Protein AF-A0A176U243-F1 (afdb_monomer_lite)

Foldseek 3Di:
DDDDDDDDDPVQQQDWDAWDQFIWHFHAFPDDDPQFTKTWIDTPTRPVPFDDAPGKIKTWGDDDPPDPVVRVLSLLLLVVQLVVQQVCVVQFPQAFHFRTWCVRDPCSVPIGMTMTGDWAQDDLVVDDPVLLVVQLVLVVRRLVSQVVQAKDQQAQASRQWTADPSHIHGHRSSQMDGPPDPPVQVPQLPDQTYDPPQFDPLSGNDDDNPPDRCSVRRVSSSVVRSCVSVCVCQCVQQQFKFKWWADPNDTDDTWGWHHWDDDDDQKIWTWTQQPLPVRDIAIEIWGWDDWDQDPVRKIKTWTAADDDDPDPAEEDQDPVCSSNDPDRYHYYGYTITMTIDTDD

Secondary structure (DSSP, 8-state):
----------TTTT-EEE-SS-EEEEEEEEEEETTEEEEEEEEEE-TTTS---S-EEEEEEP--TT-HHHHHHHHHHHHHHHHHHHHHTTTSTTBPPP-EEGGGSGGGGT--EEEEE--EE--GGGS-HHHHHHHHHHHHHHHHHHHHTTEE-S--SGGGEEEETTEEEE---TT-EETT-TTHHHHSTTS--S-TTS--GGGS--S--TT--THHHHHHHHHHHHHHHHHTTTTTSTTTEEEEEEETTEEEEEEEEEEEEEEETTEEEEEEE-GGGTTPEEEEEEEEEEEEE-TTS-EEEEEE-----SSS--EESSHHHHHHSS-SEEEE-S--EEEEEE--

pLDDT: mean 82.61, std 15.1, range [25.23, 97.25]

Structure (mmCIF, N/CA/C/O backbone):
data_AF-A0A176U243-F1
#
_entry.id   AF-A0A176U243-F1
#
loop_
_atom_site.group_PDB
_atom_site.id
_atom_site.type_symbol
_atom_site.label_atom_id
_atom_site.label_alt_id
_atom_site.label_comp_id
_atom_site.label_asym_id
_atom_site.label_entity_id
_atom_site.label_seq_id
_atom_site.pdbx_PDB_ins_code
_atom_site.Cartn_x
_atom_site.Cartn_y
_atom_site.Cartn_z
_atom_site.occupancy
_atom_site.B_iso_or_equiv
_atom_site.auth_seq_id
_atom_site.auth_comp_id
_atom_site.auth_asym_id
_atom_site.auth_atom_id
_atom_site.pdbx_PDB_model_num
ATOM 1 N N . MET A 1 1 ? 13.355 -30.043 41.326 1.00 38.12 1 MET A N 1
ATOM 2 C CA . MET A 1 1 ? 13.919 -28.952 40.502 1.00 38.12 1 MET A CA 1
ATOM 3 C C . MET A 1 1 ? 13.988 -29.415 39.058 1.00 38.12 1 MET A C 1
ATOM 5 O O . MET A 1 1 ? 14.802 -30.279 38.779 1.00 38.12 1 MET A O 1
ATOM 9 N N . LEU A 1 2 ? 13.162 -28.858 38.173 1.00 25.23 2 LEU A N 1
ATOM 10 C CA . LEU A 1 2 ? 13.584 -28.330 36.869 1.00 25.23 2 LEU A CA 1
ATOM 11 C C . LEU A 1 2 ? 12.382 -27.646 36.208 1.00 25.23 2 LEU A C 1
ATOM 13 O O . LEU A 1 2 ? 11.268 -28.155 36.212 1.00 25.23 2 LEU A O 1
ATOM 17 N N . LYS A 1 3 ? 12.644 -26.410 35.790 1.00 28.14 3 LYS A N 1
ATOM 18 C CA . LYS A 1 3 ? 11.711 -25.349 35.417 1.00 28.14 3 LYS A CA 1
ATOM 19 C C . LYS A 1 3 ? 10.921 -25.707 34.155 1.00 28.14 3 LYS A C 1
ATOM 21 O O . LYS A 1 3 ? 11.521 -26.026 33.135 1.00 28.14 3 LYS A O 1
ATOM 26 N N . MET A 1 4 ? 9.600 -25.535 34.206 1.00 30.02 4 MET A N 1
ATOM 27 C CA . MET A 1 4 ? 8.809 -25.260 33.007 1.00 30.02 4 MET A CA 1
ATOM 28 C C . MET A 1 4 ? 9.253 -23.903 32.455 1.00 30.02 4 MET A C 1
ATOM 30 O O . MET A 1 4 ? 9.184 -22.891 33.154 1.00 30.02 4 MET A O 1
ATOM 34 N N . ALA A 1 5 ? 9.757 -23.904 31.224 1.00 28.84 5 ALA A N 1
ATOM 35 C CA . ALA A 1 5 ? 10.036 -22.698 30.466 1.00 28.84 5 ALA A CA 1
ATOM 36 C C . ALA A 1 5 ? 8.699 -22.041 30.104 1.00 28.84 5 ALA A C 1
ATOM 38 O O . ALA A 1 5 ? 7.914 -22.585 29.330 1.00 28.84 5 ALA A O 1
ATOM 39 N N . TRP A 1 6 ? 8.429 -20.891 30.714 1.00 28.19 6 TRP A N 1
ATOM 40 C CA . TRP A 1 6 ? 7.399 -19.975 30.255 1.00 28.19 6 TRP A CA 1
ATOM 41 C C . TRP A 1 6 ? 7.934 -19.344 28.969 1.00 28.19 6 TRP A C 1
ATOM 43 O O . TRP A 1 6 ? 8.863 -18.541 29.024 1.00 28.19 6 TRP A O 1
ATOM 53 N N . ASN A 1 7 ? 7.411 -19.769 27.821 1.00 32.44 7 ASN A N 1
ATOM 54 C CA . ASN A 1 7 ? 7.603 -19.041 26.572 1.00 32.44 7 ASN A CA 1
ATOM 55 C C . ASN A 1 7 ? 6.733 -17.780 26.618 1.00 32.44 7 ASN A C 1
ATOM 57 O O . ASN A 1 7 ? 5.577 -17.846 27.039 1.00 32.44 7 ASN A O 1
ATOM 61 N N . ASP A 1 8 ? 7.315 -16.653 26.213 1.00 37.59 8 ASP A N 1
ATOM 62 C CA . ASP A 1 8 ? 6.683 -15.338 26.115 1.00 37.59 8 ASP A CA 1
ATOM 63 C C . ASP A 1 8 ? 5.313 -15.422 25.420 1.00 37.59 8 ASP A C 1
ATOM 65 O O . ASP A 1 8 ? 5.215 -15.641 24.214 1.00 37.59 8 ASP A O 1
ATOM 69 N N . ASN A 1 9 ? 4.246 -15.274 26.208 1.00 40.53 9 ASN A N 1
ATOM 70 C CA . ASN A 1 9 ? 2.868 -15.207 25.734 1.00 40.53 9 ASN A CA 1
ATOM 71 C C . ASN A 1 9 ? 2.621 -13.816 25.126 1.00 40.53 9 ASN A C 1
ATOM 73 O O . ASN A 1 9 ? 2.835 -12.808 25.806 1.00 40.53 9 ASN A O 1
ATOM 77 N N . ASP A 1 10 ? 2.114 -13.754 23.892 1.00 56.06 10 ASP A N 1
ATOM 78 C CA . ASP A 1 10 ? 1.584 -12.527 23.283 1.00 56.06 10 ASP A CA 1
ATOM 79 C C . ASP A 1 10 ? 0.531 -11.908 24.220 1.00 56.06 10 ASP A C 1
ATOM 81 O O . ASP A 1 10 ? -0.584 -12.410 24.370 1.00 56.06 10 ASP A O 1
ATOM 85 N N . SER A 1 11 ? 0.897 -10.809 24.889 1.00 71.25 11 SER A N 1
ATOM 86 C CA . SER A 1 11 ? 0.202 -10.280 26.080 1.00 71.25 11 SER A CA 1
ATOM 87 C C . SER A 1 11 ? -1.265 -9.856 25.891 1.00 71.25 11 SER A C 1
ATOM 89 O O . SER A 1 11 ? -1.930 -9.507 26.867 1.00 71.25 11 SER A O 1
ATOM 91 N N . LYS A 1 12 ? -1.766 -9.831 24.652 1.00 84.88 12 LYS A N 1
ATOM 92 C CA . LYS A 1 12 ? -3.120 -9.375 24.298 1.00 84.88 12 LYS A CA 1
ATOM 93 C C . LYS A 1 12 ? -4.097 -10.515 24.012 1.00 84.88 12 LYS A C 1
ATOM 95 O O . LYS A 1 12 ? -5.301 -10.272 24.016 1.00 84.88 12 LYS A O 1
ATOM 100 N N . ILE A 1 13 ? -3.614 -11.737 23.784 1.00 90.44 13 ILE A N 1
ATOM 101 C CA . ILE A 1 13 ? -4.473 -12.896 23.513 1.00 90.44 13 ILE A CA 1
ATOM 102 C C . ILE A 1 13 ? -5.340 -13.196 24.742 1.00 90.44 13 ILE A C 1
ATOM 104 O O . ILE A 1 13 ? -4.855 -13.219 25.872 1.00 90.44 13 ILE A O 1
ATOM 108 N N . GLY A 1 14 ? -6.638 -13.413 24.524 1.00 90.62 14 GLY A N 1
ATOM 109 C CA . GLY A 1 14 ? -7.616 -13.666 25.583 1.00 90.62 14 GLY A CA 1
ATOM 110 C C . GLY A 1 14 ? -8.155 -12.412 26.279 1.00 90.62 14 GLY A C 1
ATOM 111 O O . GLY A 1 14 ? -8.983 -12.527 27.184 1.00 90.62 14 GLY A O 1
ATOM 112 N N . LEU A 1 15 ? -7.725 -11.217 25.860 1.00 92.94 15 LEU A N 1
ATOM 113 C CA . LEU A 1 15 ? -8.271 -9.946 26.331 1.00 92.94 15 LEU A CA 1
ATOM 114 C C . LEU A 1 15 ? -9.666 -9.701 25.736 1.00 92.94 15 LEU A C 1
ATOM 116 O O . LEU A 1 15 ? -9.892 -9.928 24.548 1.00 92.94 15 LEU A O 1
ATOM 120 N N . ALA A 1 16 ? -10.586 -9.170 26.542 1.00 94.44 16 ALA A N 1
ATOM 121 C CA . ALA A 1 16 ? -11.827 -8.584 26.045 1.00 94.44 16 ALA A CA 1
ATOM 122 C C . ALA A 1 16 ? -11.700 -7.056 26.014 1.00 94.44 16 ALA A C 1
ATOM 124 O O . ALA A 1 16 ? -11.405 -6.451 27.046 1.00 94.44 16 ALA A O 1
ATOM 125 N N . VAL A 1 17 ? -11.943 -6.445 24.856 1.00 94.75 17 VAL A N 1
ATOM 126 C CA . VAL A 1 17 ? -11.903 -4.988 24.661 1.00 94.75 17 VAL A CA 1
ATOM 127 C C . VAL A 1 17 ? -13.276 -4.454 24.274 1.00 94.75 17 VAL A C 1
ATOM 129 O O . VAL A 1 17 ? -14.054 -5.149 23.620 1.00 94.75 17 VAL A O 1
ATOM 132 N N . THR A 1 18 ? -13.580 -3.228 24.687 1.00 94.88 18 THR A N 1
ATOM 133 C CA . THR A 1 18 ? -14.879 -2.583 24.451 1.00 94.88 18 THR A CA 1
ATOM 134 C C . THR A 1 18 ? -14.663 -1.326 23.624 1.00 94.88 18 THR A C 1
ATOM 136 O O . THR A 1 18 ? -13.897 -0.461 24.035 1.00 94.88 18 THR A O 1
ATOM 139 N N . GLY A 1 19 ? -15.296 -1.253 22.455 1.00 93.88 19 GLY A N 1
ATOM 140 C CA . GLY A 1 19 ? -15.297 -0.075 21.591 1.00 93.88 19 GLY A CA 1
ATOM 141 C C . GLY A 1 19 ? -16.575 0.737 21.744 1.00 93.88 19 GLY A C 1
ATOM 142 O O . GLY A 1 19 ? -17.294 0.622 22.735 1.00 93.88 19 GLY A O 1
ATOM 143 N N . LYS A 1 20 ? -16.869 1.557 20.738 1.00 93.62 20 LYS A N 1
ATOM 144 C CA . LYS A 1 20 ? -18.102 2.344 20.667 1.00 93.62 20 LYS A CA 1
ATOM 145 C C . LYS A 1 20 ? -19.319 1.485 20.342 1.00 93.62 20 LYS A C 1
ATOM 147 O O . LYS A 1 20 ? -20.406 1.761 20.838 1.00 93.62 20 LYS A O 1
ATOM 152 N N . TYR A 1 21 ? -19.147 0.503 19.460 1.00 94.50 21 TYR A N 1
ATOM 153 C CA . TYR A 1 21 ? -20.258 -0.242 18.865 1.00 94.50 21 TYR A CA 1
ATOM 154 C C . TYR A 1 21 ? -20.327 -1.693 19.324 1.00 94.50 21 TYR A C 1
ATOM 156 O O . TYR A 1 21 ? -21.326 -2.355 19.059 1.00 94.50 21 TYR A O 1
ATOM 164 N N . GLY A 1 22 ? -19.294 -2.196 20.000 1.00 94.25 22 GLY A N 1
ATOM 165 C CA . GLY A 1 22 ? -19.281 -3.583 20.427 1.00 94.25 22 GLY A CA 1
ATOM 166 C C . GLY A 1 22 ? -18.202 -3.940 21.433 1.00 94.25 22 GLY A C 1
ATOM 167 O O . GLY A 1 22 ? -17.369 -3.125 21.841 1.00 94.25 22 GLY A O 1
ATOM 168 N N . LYS A 1 23 ? -18.226 -5.215 21.815 1.00 95.62 23 LYS A N 1
ATOM 169 C CA . LYS A 1 23 ? -17.232 -5.847 22.680 1.00 95.62 23 LYS A CA 1
ATOM 170 C C . LYS A 1 23 ? -16.604 -7.024 21.947 1.00 95.62 23 LYS A C 1
ATOM 172 O O . LYS A 1 23 ? -17.309 -7.835 21.347 1.00 95.62 23 LYS A O 1
ATOM 177 N N . TYR A 1 24 ? -15.284 -7.134 22.024 1.00 96.75 24 TYR A N 1
ATOM 178 C CA . TYR A 1 24 ? -14.497 -8.029 21.184 1.00 96.75 24 TYR A CA 1
ATOM 179 C C . TYR A 1 24 ? -13.564 -8.888 22.028 1.00 96.75 24 TYR A C 1
ATOM 181 O O . TYR A 1 24 ? -12.900 -8.384 22.933 1.00 96.75 24 TYR A O 1
ATOM 189 N N . TYR A 1 25 ? -13.503 -10.180 21.719 1.00 96.81 25 TYR A N 1
ATOM 190 C CA . TYR A 1 25 ? -12.571 -11.124 22.324 1.00 96.81 25 TYR A CA 1
ATOM 191 C C . TYR A 1 25 ? -11.360 -11.320 21.411 1.00 96.81 25 TYR A C 1
ATOM 193 O O . TYR A 1 25 ? -11.514 -11.763 20.270 1.00 96.81 25 TYR A O 1
ATOM 201 N N . VAL A 1 26 ? -10.167 -10.993 21.905 1.00 96.75 26 VAL A N 1
ATOM 202 C CA . VAL A 1 26 ? -8.909 -11.088 21.155 1.00 96.75 26 VAL A CA 1
ATOM 203 C C . VAL A 1 26 ? -8.443 -12.541 21.096 1.00 96.75 26 VAL A C 1
ATOM 205 O O . VAL A 1 26 ? -8.244 -13.174 22.133 1.00 96.75 26 VAL A O 1
ATOM 208 N N . LYS A 1 27 ? -8.264 -13.066 19.879 1.00 95.19 27 LYS A N 1
ATOM 209 C CA . LYS A 1 27 ? -7.870 -14.458 19.629 1.00 95.19 27 LYS A CA 1
ATOM 210 C C . LYS A 1 27 ? -6.414 -14.565 19.192 1.00 95.19 27 LYS A C 1
ATOM 212 O O . LYS A 1 27 ? -5.528 -14.551 20.029 1.00 95.19 27 LYS A O 1
ATOM 217 N N . GLU A 1 28 ? -6.164 -14.715 17.900 1.00 93.69 28 GLU A N 1
ATOM 218 C CA . GLU A 1 28 ? -4.845 -15.027 17.345 1.00 93.69 28 GLU A CA 1
ATOM 219 C C . GLU A 1 28 ? -4.159 -13.777 16.792 1.00 93.69 28 GLU A C 1
ATOM 221 O O . GLU A 1 28 ? -4.816 -12.920 16.202 1.00 93.69 28 GLU A O 1
ATOM 226 N N . ASN A 1 29 ? -2.839 -13.681 16.963 1.00 92.94 29 ASN A N 1
ATOM 227 C CA . ASN A 1 29 ? -2.019 -12.673 16.295 1.00 92.94 29 ASN A CA 1
ATOM 228 C C . ASN A 1 29 ? -1.847 -13.063 14.820 1.00 92.94 29 ASN A C 1
ATOM 230 O O . ASN A 1 29 ? -1.423 -14.179 14.518 1.00 92.94 29 ASN A O 1
ATOM 234 N N . ILE A 1 30 ? -2.175 -12.153 13.903 1.00 90.06 30 ILE A N 1
ATOM 235 C CA . ILE A 1 30 ? -2.063 -12.368 12.452 1.00 90.06 30 ILE A CA 1
ATOM 236 C C . ILE A 1 30 ? -1.030 -11.466 11.783 1.00 90.06 30 ILE A C 1
ATOM 238 O O . ILE A 1 30 ? -0.820 -11.563 10.572 1.00 90.06 30 ILE A O 1
ATOM 242 N N . GLY A 1 31 ? -0.361 -10.601 12.541 1.00 83.44 31 GLY A N 1
ATOM 243 C CA . GLY A 1 31 ? 0.730 -9.815 12.002 1.00 83.44 31 GLY A CA 1
ATOM 244 C C . GLY A 1 31 ? 1.153 -8.658 12.884 1.00 83.44 31 GLY A C 1
ATOM 245 O O . GLY A 1 31 ? 0.364 -8.062 13.610 1.00 83.44 31 GLY A O 1
ATOM 246 N N . ASN A 1 32 ? 2.415 -8.283 12.712 1.00 78.56 32 ASN A N 1
ATOM 247 C CA . ASN A 1 32 ? 2.992 -7.091 13.309 1.00 78.56 32 ASN A CA 1
ATOM 248 C C . ASN A 1 32 ? 3.261 -6.091 12.190 1.00 78.56 32 ASN A C 1
ATOM 250 O O . ASN A 1 32 ? 4.083 -6.332 11.301 1.00 78.56 32 ASN A O 1
ATOM 254 N N . ASP A 1 33 ? 2.569 -4.962 12.227 1.00 65.75 33 ASP A N 1
ATOM 255 C CA . ASP A 1 33 ? 2.896 -3.810 11.406 1.00 65.75 33 ASP A CA 1
ATOM 256 C C . ASP A 1 33 ? 3.758 -2.834 12.227 1.00 65.75 33 ASP A C 1
ATOM 258 O O . ASP A 1 33 ? 3.774 -2.862 13.453 1.00 65.75 33 ASP A O 1
ATOM 262 N N . GLY A 1 34 ? 4.526 -1.961 11.572 1.00 61.97 34 GLY A N 1
ATOM 263 C CA . GLY A 1 34 ? 5.520 -1.101 12.235 1.00 61.97 34 GLY A CA 1
ATOM 264 C C . GLY A 1 34 ? 4.948 -0.195 13.336 1.00 61.97 34 GLY A C 1
ATOM 265 O O . GLY A 1 34 ? 5.704 0.254 14.197 1.00 61.97 34 GLY A O 1
ATOM 266 N N . ASN A 1 35 ? 3.631 0.026 13.316 1.00 66.44 35 ASN A N 1
ATOM 267 C CA . ASN A 1 35 ? 2.891 0.853 14.264 1.00 66.44 35 ASN A CA 1
ATOM 268 C C . ASN A 1 35 ? 2.006 0.042 15.234 1.00 66.44 35 ASN A C 1
ATOM 270 O O . ASN A 1 35 ? 1.352 0.647 16.079 1.00 66.44 35 ASN A O 1
ATOM 274 N N . GLY A 1 36 ? 1.956 -1.293 15.147 1.00 81.69 36 GLY A N 1
ATOM 275 C CA . GLY A 1 36 ? 1.063 -2.074 16.001 1.00 81.69 36 GLY A CA 1
ATOM 276 C C . GLY A 1 36 ? 0.926 -3.554 15.660 1.00 81.69 36 GLY A C 1
ATOM 277 O O . GLY A 1 36 ? 1.278 -4.000 14.569 1.00 81.69 36 GLY A O 1
ATOM 278 N N . GLU A 1 37 ? 0.371 -4.304 16.599 1.00 91.06 37 GLU A N 1
ATOM 279 C CA . GLU A 1 37 ? 0.067 -5.732 16.473 1.00 91.06 37 GLU A CA 1
ATOM 280 C C . GLU A 1 37 ? -1.394 -5.921 16.046 1.00 91.06 37 GLU A C 1
ATOM 282 O O . GLU A 1 37 ? -2.286 -5.216 16.525 1.00 91.06 37 GLU A O 1
ATOM 287 N N . VAL A 1 38 ? -1.651 -6.858 15.136 1.00 92.88 38 VAL A N 1
ATOM 288 C CA . VAL A 1 38 ? -2.973 -7.110 14.555 1.00 92.88 38 VAL A CA 1
ATOM 289 C C . VAL A 1 38 ? -3.454 -8.491 14.974 1.00 92.88 38 VAL A C 1
ATOM 291 O O . VAL A 1 38 ? -2.790 -9.491 14.715 1.00 92.88 38 VAL A O 1
ATOM 294 N N . PHE A 1 39 ? -4.642 -8.557 15.570 1.00 95.62 39 PHE A N 1
ATOM 295 C CA . PHE A 1 39 ? -5.217 -9.798 16.081 1.00 95.62 39 PHE A CA 1
ATOM 296 C C . PHE A 1 39 ? -6.596 -10.054 15.495 1.00 95.62 39 PHE A C 1
ATOM 298 O O . PHE A 1 39 ? -7.404 -9.134 15.401 1.00 95.62 39 PHE A O 1
ATOM 305 N N . VAL A 1 40 ? -6.908 -11.306 15.170 1.00 96.31 40 VAL A N 1
ATOM 306 C CA . VAL A 1 40 ? -8.283 -11.726 14.867 1.00 96.31 40 VAL A CA 1
ATOM 307 C C . VAL A 1 40 ? -9.121 -11.640 16.132 1.00 96.31 40 VAL A C 1
ATOM 309 O O . VAL A 1 40 ? -8.657 -11.975 17.227 1.00 96.31 40 VAL A O 1
ATOM 312 N N . VAL A 1 41 ? -10.375 -11.219 15.978 1.00 97.00 41 VAL A N 1
ATOM 313 C CA . VAL A 1 41 ? -11.300 -11.081 17.101 1.00 97.00 41 VAL A CA 1
ATOM 314 C C . VAL A 1 41 ? -12.632 -11.769 16.857 1.00 97.00 41 VAL A C 1
ATOM 316 O O . VAL A 1 41 ? -13.097 -11.911 15.725 1.00 97.00 41 VAL A O 1
ATOM 319 N N . GLU A 1 42 ? -13.270 -12.175 17.948 1.00 96.31 42 GLU A N 1
ATOM 320 C CA . GLU A 1 42 ? -14.671 -12.578 17.958 1.00 96.31 42 GLU A CA 1
ATOM 321 C C . GLU A 1 42 ? -15.539 -11.464 18.538 1.00 96.31 42 GLU A C 1
ATOM 323 O O . GLU A 1 42 ? -15.211 -10.883 19.572 1.00 96.31 42 GLU A O 1
ATOM 328 N N . ILE A 1 43 ? -16.665 -11.184 17.882 1.00 96.19 43 ILE A N 1
ATOM 329 C CA . ILE A 1 43 ? -17.646 -10.221 18.380 1.00 96.19 43 ILE A CA 1
ATOM 330 C C . ILE A 1 43 ? -18.461 -10.885 19.493 1.00 96.19 43 ILE A C 1
ATOM 332 O O . ILE A 1 43 ? -19.251 -11.802 19.233 1.00 96.19 43 ILE A O 1
ATOM 336 N N . ILE A 1 44 ? -18.278 -10.391 20.716 1.00 94.81 44 ILE A N 1
ATOM 337 C CA . ILE A 1 44 ? -19.066 -10.760 21.895 1.00 94.81 44 ILE A CA 1
ATOM 338 C C . ILE A 1 44 ? -20.410 -10.024 21.860 1.00 94.81 44 ILE A C 1
ATOM 340 O O . ILE A 1 44 ? -21.445 -10.638 22.093 1.00 94.81 44 ILE A O 1
ATOM 344 N N . ASP A 1 45 ? -20.385 -8.729 21.533 1.00 91.62 45 ASP A N 1
ATOM 345 C CA . ASP A 1 45 ? -21.555 -7.846 21.473 1.00 91.62 45 ASP A CA 1
ATOM 346 C C . ASP A 1 45 ? -21.393 -6.801 20.353 1.00 91.62 45 ASP A C 1
ATOM 348 O O . ASP A 1 45 ? -20.260 -6.458 20.009 1.00 91.62 45 ASP A O 1
ATOM 352 N N . GLY A 1 46 ? -22.499 -6.313 19.779 1.00 86.00 46 GLY A N 1
ATOM 353 C CA . GLY A 1 46 ? -22.506 -5.320 18.691 1.00 86.00 46 GLY A CA 1
ATOM 354 C C . GLY A 1 46 ? -22.671 -5.878 17.269 1.00 86.00 46 GLY A C 1
ATOM 355 O O . GLY A 1 46 ? -22.521 -5.140 16.293 1.00 86.00 46 GLY A O 1
ATOM 356 N N . ARG A 1 47 ? -22.988 -7.175 17.115 1.00 83.62 47 ARG A N 1
ATOM 357 C CA . ARG A 1 47 ? -23.104 -7.834 15.790 1.00 83.62 47 ARG A CA 1
ATOM 358 C C . ARG A 1 47 ? -24.145 -7.198 14.873 1.00 83.62 47 ARG A C 1
ATOM 360 O O . ARG A 1 47 ? -23.929 -7.176 13.668 1.00 83.62 47 ARG A O 1
ATOM 367 N N . ASP A 1 48 ? -25.242 -6.697 15.432 1.00 87.75 48 ASP A N 1
ATOM 368 C CA . ASP A 1 48 ? -26.340 -6.118 14.649 1.00 87.75 48 ASP A CA 1
ATOM 369 C C . ASP A 1 48 ? -26.029 -4.702 14.134 1.00 87.75 48 ASP A C 1
ATOM 371 O O . ASP A 1 48 ? -26.705 -4.210 13.233 1.00 87.75 48 ASP A O 1
ATOM 375 N N . ILE A 1 49 ? -24.992 -4.058 14.680 1.00 91.19 49 ILE A N 1
ATOM 376 C CA . ILE A 1 49 ? -24.566 -2.699 14.318 1.00 91.19 49 ILE A CA 1
ATOM 377 C C . ILE A 1 49 ? -23.447 -2.745 13.269 1.00 91.19 49 ILE A C 1
ATOM 379 O O . ILE A 1 49 ? -23.388 -1.904 12.372 1.00 91.19 49 ILE A O 1
ATOM 383 N N . LEU A 1 50 ? -22.541 -3.720 13.381 1.00 91.88 50 LEU A N 1
ATOM 384 C CA . LEU A 1 50 ? -21.358 -3.810 12.529 1.00 91.88 50 LEU A CA 1
ATOM 385 C C . LEU A 1 50 ? -21.696 -4.326 11.116 1.00 91.88 50 LEU A C 1
ATOM 387 O O . LEU A 1 50 ? -22.528 -5.225 10.960 1.00 91.88 50 LEU A O 1
ATOM 391 N N . PRO A 1 51 ? -21.014 -3.833 10.063 1.00 91.62 51 PRO A N 1
ATOM 392 C CA . PRO A 1 51 ? -21.200 -4.340 8.704 1.00 91.62 51 PRO A CA 1
ATOM 393 C C . PRO A 1 51 ? -20.857 -5.822 8.619 1.00 91.62 51 PRO A C 1
ATOM 395 O O . PRO A 1 51 ? -19.815 -6.219 9.126 1.00 91.62 51 PRO A O 1
ATOM 398 N N . LYS A 1 52 ? -21.678 -6.638 7.947 1.00 91.31 52 LYS A N 1
ATOM 399 C CA . LYS A 1 52 ? -21.445 -8.089 7.829 1.00 91.31 52 LYS A CA 1
ATOM 400 C C . LYS A 1 52 ? -20.193 -8.395 7.004 1.00 91.31 52 LYS A C 1
ATOM 402 O O . LYS A 1 52 ? -20.186 -8.201 5.789 1.00 91.31 52 LYS A O 1
ATOM 407 N N . GLU A 1 53 ? -19.175 -8.957 7.651 1.00 92.88 53 GLU A N 1
ATOM 408 C CA . GLU A 1 53 ? -17.918 -9.367 7.019 1.00 92.88 53 GLU A CA 1
ATOM 409 C C . GLU A 1 53 ? -17.540 -10.817 7.346 1.00 92.88 53 GLU A C 1
ATOM 411 O O . GLU A 1 53 ? -18.081 -11.431 8.262 1.00 92.88 53 GLU A O 1
ATOM 416 N N . LYS A 1 54 ? -16.587 -11.388 6.591 1.00 91.25 54 LYS A N 1
ATOM 417 C CA . LYS A 1 54 ? -16.089 -12.761 6.833 1.00 91.25 54 LYS A CA 1
ATOM 418 C C . LYS A 1 54 ? -15.361 -12.920 8.173 1.00 91.25 54 LYS A C 1
ATOM 420 O O . LYS A 1 54 ? -15.186 -14.041 8.635 1.00 91.25 54 LYS A O 1
ATOM 425 N N . GLY A 1 55 ? -14.909 -11.815 8.751 1.00 94.94 55 GLY A N 1
ATOM 426 C CA . GLY A 1 55 ? -14.231 -11.752 10.035 1.00 94.94 55 GLY A CA 1
ATOM 427 C C . GLY A 1 55 ? -13.586 -10.386 10.236 1.00 94.94 55 GLY A C 1
ATOM 428 O O . GLY A 1 55 ? -13.465 -9.602 9.288 1.00 94.94 55 GLY A O 1
ATOM 429 N N . TYR A 1 56 ? -13.156 -10.128 11.467 1.00 97.19 56 TYR A N 1
ATOM 430 C CA . TYR A 1 56 ? -12.591 -8.848 11.878 1.00 97.19 56 TYR A CA 1
ATOM 431 C C . TYR A 1 56 ? -11.245 -9.041 12.559 1.00 97.19 56 TYR A C 1
ATOM 433 O O . TYR A 1 56 ? -10.964 -10.095 13.137 1.00 97.19 56 TYR A O 1
ATOM 441 N N . ALA A 1 57 ? -10.440 -7.991 12.504 1.00 96.44 57 ALA A N 1
ATOM 442 C CA . ALA A 1 57 ? -9.195 -7.894 13.231 1.00 96.44 57 ALA A CA 1
ATOM 443 C C . ALA A 1 57 ? -9.117 -6.560 13.975 1.00 96.44 57 ALA A C 1
ATOM 445 O O . ALA A 1 57 ? -9.655 -5.552 13.519 1.00 96.44 57 ALA A O 1
ATOM 446 N N . ILE A 1 58 ? -8.433 -6.555 15.114 1.00 95.94 58 ILE A N 1
ATOM 447 C CA . ILE A 1 58 ? -8.105 -5.347 15.864 1.00 95.94 58 ILE A CA 1
ATOM 448 C C . ILE A 1 58 ? -6.612 -5.076 15.725 1.00 95.94 58 ILE A C 1
ATOM 450 O O . ILE A 1 58 ? -5.797 -5.951 16.019 1.00 95.94 58 ILE A O 1
ATOM 454 N N . LYS A 1 59 ? -6.260 -3.854 15.315 1.00 94.38 59 LYS A N 1
ATOM 455 C CA . LYS A 1 59 ? -4.888 -3.342 15.400 1.00 94.38 59 LYS A CA 1
ATOM 456 C C . LYS A 1 59 ? -4.718 -2.615 16.726 1.00 94.38 59 LYS A C 1
ATOM 458 O O . LYS A 1 59 ? -5.416 -1.634 16.974 1.00 94.38 59 LYS A O 1
ATOM 463 N N . PHE A 1 60 ? -3.787 -3.071 17.553 1.00 93.81 60 PHE A N 1
ATOM 464 C CA . PHE A 1 60 ? -3.377 -2.403 18.784 1.00 93.81 60 PHE A CA 1
ATOM 465 C C . PHE A 1 60 ? -2.134 -1.560 18.543 1.00 93.81 60 PHE A C 1
ATOM 467 O O . PHE A 1 60 ? -1.188 -2.012 17.903 1.00 93.81 60 PHE A O 1
ATOM 474 N N . LEU A 1 61 ? -2.093 -0.364 19.123 1.00 91.06 61 LEU A N 1
ATOM 475 C CA . LEU A 1 61 ? -0.862 0.409 19.194 1.00 91.06 61 LEU A CA 1
ATOM 476 C C . LEU A 1 61 ? 0.142 -0.287 20.126 1.00 91.06 61 LEU A C 1
ATOM 478 O O . LEU A 1 61 ? -0.107 -0.437 21.326 1.00 91.06 61 LEU A O 1
ATOM 482 N N . THR A 1 62 ? 1.320 -0.616 19.596 1.00 83.38 62 THR A N 1
ATOM 483 C CA . THR A 1 62 ? 2.419 -1.196 20.380 1.00 83.38 62 THR A CA 1
ATOM 484 C C . THR A 1 62 ? 3.482 -0.136 20.655 1.00 83.38 62 THR A C 1
ATOM 486 O O . THR A 1 62 ? 4.101 0.426 19.746 1.00 83.38 62 THR A O 1
ATOM 489 N N . VAL A 1 63 ? 3.723 0.149 21.937 1.00 78.12 63 VAL A N 1
ATOM 490 C CA . VAL A 1 63 ? 4.713 1.139 22.381 1.00 78.12 63 VAL A CA 1
ATOM 491 C C . VAL A 1 63 ? 5.786 0.503 23.260 1.00 78.12 63 VAL A C 1
ATOM 493 O O . VAL A 1 63 ? 5.501 -0.175 24.244 1.00 78.12 63 VAL A O 1
ATOM 496 N N . SER A 1 64 ? 7.051 0.753 22.919 1.00 70.56 64 SER A N 1
ATOM 497 C CA . SER A 1 64 ? 8.187 0.388 23.766 1.00 70.56 64 SER A CA 1
ATOM 498 C C . SER A 1 64 ? 8.332 1.407 24.895 1.00 70.56 64 SER A C 1
ATOM 500 O O . SER A 1 64 ? 8.390 2.609 24.645 1.00 70.56 64 SER A O 1
ATOM 502 N N . LYS A 1 65 ? 8.453 0.941 26.143 1.00 69.50 65 LYS A N 1
ATOM 503 C CA . LYS A 1 65 ? 8.544 1.805 27.338 1.00 69.50 65 LYS A CA 1
ATOM 504 C C . LYS A 1 65 ? 9.857 2.599 27.458 1.00 69.50 65 LYS A C 1
ATOM 506 O O . LYS A 1 65 ? 10.066 3.272 28.459 1.00 69.50 65 LYS A O 1
ATOM 511 N N . LYS A 1 66 ? 10.759 2.524 26.473 1.00 69.62 66 LYS A N 1
ATOM 512 C CA . LYS A 1 66 ? 12.112 3.099 26.573 1.00 69.62 66 LYS A CA 1
ATOM 513 C C . LYS A 1 66 ? 12.162 4.631 26.438 1.00 69.62 66 LYS A C 1
ATOM 515 O O . LYS A 1 66 ? 13.131 5.218 26.902 1.00 69.62 66 LYS A O 1
ATOM 520 N N . ASN A 1 67 ? 11.159 5.282 25.832 1.00 79.81 67 ASN A N 1
ATOM 521 C CA . ASN A 1 67 ? 11.165 6.738 25.613 1.00 79.81 67 ASN A CA 1
ATOM 522 C C . ASN A 1 67 ? 9.756 7.362 25.664 1.00 79.81 67 ASN A C 1
ATOM 524 O O . ASN A 1 67 ? 8.974 7.215 24.729 1.00 79.81 67 ASN A O 1
ATOM 528 N N . ILE A 1 68 ? 9.454 8.120 26.726 1.00 83.00 68 ILE A N 1
ATOM 529 C CA . ILE A 1 68 ? 8.128 8.724 26.972 1.00 83.00 68 ILE A CA 1
ATOM 530 C C . ILE A 1 68 ? 7.706 9.692 25.855 1.00 83.00 68 ILE A C 1
ATOM 532 O O . ILE A 1 68 ? 6.561 9.653 25.413 1.00 83.00 68 ILE A O 1
ATOM 536 N N . LYS A 1 69 ? 8.622 10.531 25.349 1.00 81.31 69 LYS A N 1
ATOM 537 C CA . LYS A 1 69 ? 8.294 11.494 24.280 1.00 81.31 69 LYS A CA 1
ATOM 538 C C . LYS A 1 69 ? 7.947 10.790 22.968 1.00 81.31 69 LYS A C 1
ATOM 540 O O . LYS A 1 69 ? 7.069 11.236 22.237 1.00 81.31 69 LYS A O 1
ATOM 545 N N . GLU A 1 70 ? 8.634 9.691 22.663 1.00 80.38 70 GLU A N 1
ATOM 546 C CA . GLU A 1 70 ? 8.352 8.885 21.473 1.00 80.38 70 GLU A CA 1
ATOM 547 C C . GLU A 1 70 ? 7.020 8.136 21.600 1.00 80.38 70 GLU A C 1
ATOM 549 O O . GLU A 1 70 ? 6.258 8.074 20.637 1.00 80.38 70 GLU A O 1
ATOM 554 N N . VAL A 1 71 ? 6.722 7.608 22.791 1.00 83.38 71 VAL A N 1
ATOM 555 C CA . VAL A 1 71 ? 5.439 6.964 23.104 1.00 83.38 71 VAL A CA 1
ATOM 556 C C . VAL A 1 71 ? 4.285 7.932 22.848 1.00 83.38 71 VAL A C 1
ATOM 558 O O . VAL A 1 71 ? 3.349 7.573 22.140 1.00 83.38 71 VAL A O 1
ATOM 561 N N . GLU A 1 72 ? 4.376 9.161 23.358 1.00 85.06 72 GLU A N 1
ATOM 562 C CA . GLU A 1 72 ? 3.316 10.161 23.195 1.00 85.06 72 GLU A CA 1
ATOM 563 C C . GLU A 1 72 ? 3.121 10.559 21.728 1.00 85.06 72 GLU A C 1
ATOM 565 O O . GLU A 1 72 ? 2.004 10.528 21.215 1.00 85.06 72 GLU A O 1
ATOM 570 N N . LYS A 1 73 ? 4.217 10.802 20.995 1.00 82.62 73 LYS A N 1
ATOM 571 C CA . LYS A 1 73 ? 4.161 11.043 19.543 1.00 82.62 73 LYS A CA 1
ATOM 572 C C . LYS A 1 73 ? 3.459 9.906 18.788 1.00 82.62 73 LYS A C 1
ATOM 574 O O . LYS A 1 73 ? 2.698 10.166 17.859 1.00 82.62 73 LYS A O 1
ATOM 579 N N . ARG A 1 74 ? 3.721 8.645 19.154 1.00 84.25 74 ARG A N 1
ATOM 580 C CA . ARG A 1 74 ? 3.083 7.479 18.520 1.00 84.25 74 ARG A CA 1
ATOM 581 C C . ARG A 1 74 ? 1.593 7.395 18.838 1.00 84.25 74 ARG A C 1
ATOM 583 O O . ARG A 1 74 ? 0.826 7.099 17.929 1.00 84.25 74 ARG A O 1
ATOM 590 N N . LYS A 1 75 ? 1.187 7.684 20.079 1.00 88.44 75 LYS A N 1
ATOM 591 C CA . LYS A 1 75 ? -0.233 7.754 20.458 1.00 88.44 75 LYS A CA 1
ATOM 592 C C . LYS A 1 75 ? -0.974 8.801 19.635 1.00 88.44 75 LYS A C 1
ATOM 594 O O . LYS A 1 75 ? -1.960 8.461 18.993 1.00 88.44 75 LYS A O 1
ATOM 599 N N . ILE A 1 76 ? -0.432 10.018 19.560 1.00 86.19 76 ILE A N 1
ATOM 600 C CA . ILE A 1 76 ? -1.014 11.115 18.773 1.00 86.19 76 ILE A CA 1
ATOM 601 C C . ILE A 1 76 ? -1.166 10.712 17.299 1.00 86.19 76 ILE A C 1
ATOM 603 O O . ILE A 1 76 ? -2.232 10.900 16.719 1.00 86.19 76 ILE A O 1
ATOM 607 N N . ARG A 1 77 ? -0.138 10.100 16.689 1.00 85.25 77 ARG A N 1
ATOM 608 C CA . ARG A 1 77 ? -0.215 9.621 15.294 1.00 85.25 77 ARG A CA 1
ATOM 609 C C . ARG A 1 77 ? -1.263 8.528 15.096 1.00 85.25 77 ARG A C 1
ATOM 611 O O . ARG A 1 77 ? -1.959 8.544 14.088 1.00 85.25 77 ARG A O 1
ATOM 618 N N . PHE A 1 78 ? -1.385 7.606 16.045 1.00 90.88 78 PHE A N 1
ATOM 619 C CA . PHE A 1 78 ? -2.362 6.522 15.978 1.00 90.88 78 PHE A CA 1
ATOM 620 C C . PHE A 1 78 ? -3.801 7.034 16.138 1.00 90.88 78 PHE A C 1
ATOM 622 O O . PHE A 1 78 ? -4.693 6.627 15.402 1.00 90.88 78 PHE A O 1
ATOM 629 N N . GLU A 1 79 ? -4.043 7.980 17.047 1.00 91.19 79 GLU A N 1
ATOM 630 C CA . GLU A 1 79 ? -5.354 8.628 17.168 1.00 91.19 79 GLU A CA 1
ATOM 631 C C . GLU A 1 79 ? -5.699 9.463 15.932 1.00 91.19 79 GLU A C 1
ATOM 633 O O . GLU A 1 79 ? -6.840 9.425 15.465 1.00 91.19 79 GLU A O 1
ATOM 638 N N . LYS A 1 80 ? -4.713 10.182 15.377 1.00 88.19 80 LYS A N 1
ATOM 639 C CA . LYS A 1 80 ? -4.856 10.910 14.112 1.00 88.19 80 LYS A CA 1
ATOM 640 C C . LYS A 1 80 ? -5.250 9.954 12.986 1.00 88.19 80 LYS A C 1
ATOM 642 O O . LYS A 1 80 ? -6.230 10.225 12.303 1.00 88.19 80 LYS A O 1
ATOM 647 N N . GLU A 1 81 ? -4.560 8.820 12.839 1.00 92.75 81 GLU A N 1
ATOM 648 C CA . GLU A 1 81 ? -4.894 7.776 11.859 1.00 92.75 81 GLU A CA 1
ATOM 649 C C . GLU A 1 81 ? -6.367 7.354 11.971 1.00 92.75 81 GLU A C 1
ATOM 651 O O . GLU A 1 81 ? -7.093 7.407 10.978 1.00 92.75 81 GLU A O 1
ATOM 656 N N . ILE A 1 82 ? -6.832 7.012 13.180 1.00 94.88 82 ILE A N 1
ATOM 657 C CA . ILE A 1 82 ? -8.219 6.579 13.407 1.00 94.88 82 ILE A CA 1
ATOM 658 C C . ILE A 1 82 ? -9.211 7.662 12.975 1.00 94.88 82 ILE A C 1
ATOM 660 O O . ILE A 1 82 ? -10.146 7.386 12.222 1.00 94.88 82 ILE A O 1
ATOM 664 N N . ARG A 1 83 ? -9.017 8.901 13.444 1.00 94.38 83 ARG A N 1
ATOM 665 C CA . ARG A 1 83 ? -9.929 10.017 13.148 1.00 94.38 83 ARG A CA 1
ATOM 666 C C . ARG A 1 83 ? -9.991 10.311 11.653 1.00 94.38 83 ARG A C 1
ATOM 668 O O . ARG A 1 83 ? -11.075 10.556 11.121 1.00 94.38 83 ARG A O 1
ATOM 675 N N . GLN A 1 84 ? -8.846 10.262 10.980 1.00 93.88 84 GLN A N 1
ATOM 676 C CA . GLN A 1 84 ? -8.754 10.567 9.559 1.00 93.88 84 GLN A CA 1
ATOM 677 C C . GLN A 1 84 ? -9.394 9.466 8.716 1.00 93.88 84 GLN A C 1
ATOM 679 O O . GLN A 1 84 ? -10.213 9.768 7.854 1.00 93.88 84 GLN A O 1
ATOM 684 N N . VAL A 1 85 ? -9.137 8.188 9.009 1.00 96.00 85 VAL A N 1
ATOM 685 C CA . VAL A 1 85 ? -9.789 7.084 8.284 1.00 96.00 85 VAL A CA 1
ATOM 686 C C . VAL A 1 85 ? -11.306 7.130 8.454 1.00 96.00 85 VAL A C 1
ATOM 688 O O . VAL A 1 85 ? -12.018 7.066 7.457 1.00 96.00 85 VAL A O 1
ATOM 691 N N . ILE A 1 86 ? -11.816 7.333 9.674 1.00 95.50 86 ILE A N 1
ATOM 692 C CA . ILE A 1 86 ? -13.265 7.450 9.917 1.00 95.50 86 ILE A CA 1
ATOM 693 C C . ILE A 1 86 ? -13.885 8.602 9.111 1.00 95.50 86 ILE A C 1
ATOM 695 O O . ILE A 1 86 ? -14.999 8.466 8.608 1.00 95.50 86 ILE A O 1
ATOM 699 N N . THR A 1 87 ? -13.161 9.713 8.959 1.00 94.62 87 THR A N 1
ATOM 700 C CA . THR A 1 87 ? -13.608 10.874 8.174 1.00 94.62 87 THR A CA 1
ATOM 701 C C . THR A 1 87 ? -13.600 10.588 6.669 1.00 94.62 87 THR A C 1
ATOM 703 O O . THR A 1 87 ? -14.522 10.981 5.958 1.00 94.62 87 THR A O 1
ATOM 706 N N . LEU A 1 88 ? -12.575 9.890 6.174 1.00 96.00 88 LEU A N 1
ATOM 707 C CA . LEU A 1 88 ? -12.306 9.739 4.741 1.00 96.00 88 LEU A CA 1
ATOM 708 C C . LEU A 1 88 ? -12.959 8.498 4.114 1.00 96.00 88 LEU A C 1
ATOM 710 O O . LEU A 1 88 ? -13.258 8.508 2.922 1.00 96.00 88 LEU A O 1
ATOM 714 N N . GLN A 1 89 ? -13.208 7.438 4.890 1.00 95.94 89 GLN A N 1
ATOM 715 C CA . GLN A 1 89 ? -13.592 6.113 4.373 1.00 95.94 89 GLN A CA 1
ATOM 716 C C . GLN A 1 89 ? -14.916 6.069 3.594 1.00 95.94 89 GLN A C 1
ATOM 718 O O . GLN A 1 89 ? -15.136 5.130 2.834 1.00 95.94 89 GLN A O 1
ATOM 723 N N . ASN A 1 90 ? -15.796 7.060 3.773 1.00 94.69 90 ASN A N 1
ATOM 724 C CA . ASN A 1 90 ? -17.058 7.160 3.028 1.00 94.69 90 ASN A CA 1
ATOM 725 C C . ASN A 1 90 ? -16.934 7.990 1.739 1.00 94.69 90 ASN A C 1
ATOM 727 O O . ASN A 1 90 ? -17.813 7.916 0.886 1.00 94.69 90 ASN A O 1
ATOM 731 N N . SER A 1 91 ? -15.868 8.782 1.610 1.00 95.19 91 SER A N 1
ATOM 732 C CA . SER A 1 91 ? -15.645 9.707 0.490 1.00 95.19 91 SER A CA 1
ATOM 733 C C . SER A 1 91 ? -14.580 9.208 -0.482 1.00 95.19 91 SER A C 1
ATOM 735 O O . SER A 1 91 ? -14.525 9.670 -1.618 1.00 95.19 91 SER A O 1
ATOM 737 N N . VAL A 1 92 ? -13.720 8.292 -0.030 1.00 96.06 92 VAL A N 1
ATOM 738 C CA . VAL A 1 92 ? -12.607 7.749 -0.805 1.00 96.06 92 VAL A CA 1
ATOM 739 C C . VAL A 1 92 ? -12.707 6.230 -0.821 1.00 96.06 92 VAL A C 1
ATOM 741 O O . VAL A 1 92 ? -12.516 5.554 0.194 1.00 96.06 92 VAL A O 1
ATOM 744 N N . GLU A 1 93 ? -12.978 5.673 -1.996 1.00 95.31 93 GLU A N 1
ATOM 745 C CA . GLU A 1 93 ? -12.910 4.235 -2.206 1.00 95.31 93 GLU A CA 1
ATOM 746 C C . GLU A 1 93 ? -11.477 3.731 -2.029 1.00 95.31 93 GLU A C 1
ATOM 748 O O . GLU A 1 93 ? -10.509 4.407 -2.371 1.00 95.31 93 GLU A O 1
ATOM 753 N N . GLY A 1 94 ? -11.319 2.497 -1.551 1.00 95.12 94 GLY A N 1
ATOM 754 C CA . GLY A 1 94 ? -9.997 1.889 -1.392 1.00 95.12 94 GLY A CA 1
ATOM 755 C C . GLY A 1 94 ? -9.236 2.339 -0.145 1.00 95.12 94 GLY A C 1
ATOM 756 O O . GLY A 1 94 ? -8.058 2.034 -0.043 1.00 95.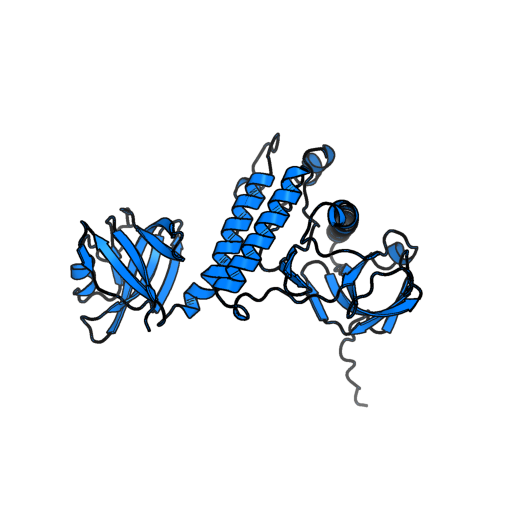12 94 GLY A O 1
ATOM 757 N N . ILE A 1 95 ? -9.873 2.992 0.829 1.00 96.69 95 ILE A N 1
ATOM 758 C CA . ILE A 1 95 ? -9.351 3.105 2.202 1.00 96.69 95 ILE A CA 1
ATOM 759 C C . ILE A 1 95 ? -9.852 1.911 3.012 1.00 96.69 95 ILE A C 1
ATOM 761 O O . ILE A 1 95 ? -11.045 1.605 2.972 1.00 96.69 95 ILE A O 1
ATOM 765 N N . ILE A 1 96 ? -8.963 1.188 3.705 1.00 95.56 96 ILE A N 1
ATOM 766 C CA . ILE A 1 96 ? -9.403 0.081 4.568 1.00 95.56 96 ILE A CA 1
ATOM 767 C C . ILE A 1 96 ? -10.285 0.650 5.699 1.00 95.56 96 ILE A C 1
ATOM 769 O O . ILE A 1 96 ? -9.812 1.495 6.460 1.00 95.56 96 ILE A O 1
ATOM 773 N N . PRO A 1 97 ? -11.568 0.258 5.804 1.00 96.25 97 PRO A N 1
ATOM 774 C CA . PRO A 1 97 ? -12.488 0.935 6.707 1.00 96.25 97 PRO A CA 1
ATOM 775 C C . PRO A 1 97 ? -12.230 0.542 8.161 1.00 96.25 97 PRO A C 1
ATOM 777 O O . PRO A 1 97 ? -11.972 -0.626 8.466 1.00 96.25 97 PRO A O 1
ATOM 780 N N . ILE A 1 98 ? -12.379 1.516 9.056 1.00 97.00 98 ILE A N 1
ATOM 781 C CA . ILE A 1 98 ? -12.463 1.308 10.498 1.00 97.00 98 ILE A CA 1
ATOM 782 C C . ILE A 1 98 ? -13.940 1.217 10.878 1.00 97.00 98 ILE A C 1
ATOM 784 O O . ILE A 1 98 ? -14.726 2.138 10.636 1.00 97.00 98 ILE A O 1
ATOM 788 N N . TYR A 1 99 ? -14.316 0.096 11.487 1.00 96.50 99 TYR A N 1
ATOM 789 C CA . TYR A 1 99 ? -15.689 -0.149 11.927 1.00 96.50 99 TYR A CA 1
ATOM 790 C C . TYR A 1 99 ? -15.930 0.225 13.385 1.00 96.50 99 TYR A C 1
ATOM 792 O O . TYR A 1 99 ? -17.042 0.605 13.730 1.00 96.50 99 TYR A O 1
ATOM 800 N N . ASP A 1 100 ? -14.907 0.140 14.233 1.00 96.94 100 ASP A N 1
ATOM 801 C CA . ASP A 1 100 ? -14.976 0.535 15.640 1.00 96.94 100 ASP A CA 1
ATOM 802 C C . ASP A 1 100 ? -13.583 0.938 16.141 1.00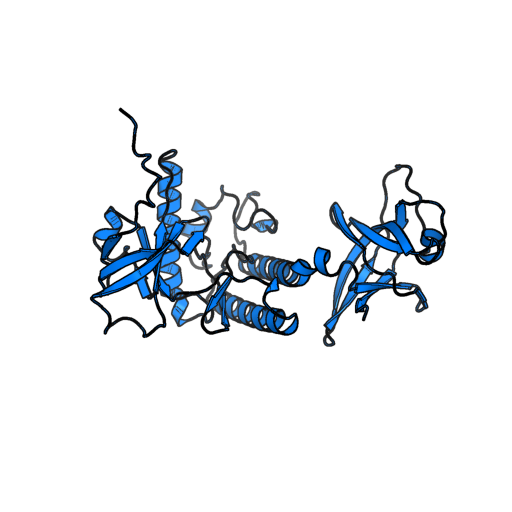 96.94 100 ASP A C 1
ATOM 804 O O . ASP A 1 100 ? -12.575 0.565 15.541 1.00 96.94 100 ASP A O 1
ATOM 808 N N . ALA A 1 101 ? -13.495 1.704 17.224 1.00 96.88 101 ALA A N 1
ATOM 809 C CA . ALA A 1 101 ? -12.221 2.135 17.785 1.00 96.88 101 ALA A CA 1
ATOM 810 C C . ALA A 1 101 ? -12.313 2.467 19.274 1.00 96.88 101 ALA A C 1
ATOM 812 O O . ALA A 1 101 ? -13.341 2.937 19.768 1.00 96.88 101 ALA A O 1
ATOM 813 N N . SER A 1 102 ? -11.192 2.304 19.978 1.00 95.12 102 SER A N 1
ATOM 814 C CA . SER A 1 102 ? -11.133 2.538 21.420 1.00 95.12 102 SER A CA 1
ATOM 815 C C . SER A 1 102 ? -11.195 4.011 21.807 1.00 95.12 102 SER A C 1
ATOM 817 O O . SER A 1 102 ? -11.618 4.308 22.921 1.00 95.12 102 SER A O 1
ATOM 819 N N . ILE A 1 103 ? -10.860 4.937 20.897 1.00 92.94 103 ILE A N 1
ATOM 820 C CA . ILE A 1 103 ? -10.825 6.394 21.152 1.00 92.94 103 ILE A CA 1
ATOM 821 C C . ILE A 1 103 ? -12.185 7.000 21.540 1.00 92.94 103 ILE A C 1
ATOM 823 O O . ILE A 1 103 ? -12.246 8.145 21.978 1.00 92.94 103 ILE A O 1
ATOM 827 N N . TYR A 1 104 ? -13.272 6.245 21.378 1.00 89.44 104 TYR A N 1
ATOM 828 C CA . TYR A 1 104 ? -14.630 6.626 21.773 1.00 89.44 104 TYR A CA 1
ATOM 829 C C . TYR A 1 104 ? -15.137 5.837 22.993 1.00 89.44 104 TYR A C 1
ATOM 831 O O . TYR A 1 104 ? -16.335 5.827 23.262 1.00 89.44 104 TYR A O 1
ATOM 839 N N . SER A 1 105 ? -14.243 5.147 23.705 1.00 89.81 105 SER A N 1
ATOM 840 C CA . SER A 1 105 ? -14.547 4.272 24.841 1.00 89.81 105 SER A CA 1
ATOM 841 C C . SER A 1 105 ? -13.584 4.519 26.008 1.00 89.81 105 SER A C 1
ATOM 843 O O . SER A 1 105 ? -12.495 5.071 25.826 1.00 89.81 105 SER A O 1
ATOM 845 N N . GLU A 1 106 ? -13.937 4.035 27.200 1.00 84.44 106 GLU A N 1
ATOM 846 C CA . GLU A 1 106 ? -13.038 4.046 28.366 1.00 84.44 106 GLU A CA 1
ATOM 847 C C . GLU A 1 106 ? -11.761 3.218 28.148 1.00 84.44 106 GLU A C 1
ATOM 849 O O . GLU A 1 106 ? -10.741 3.463 28.795 1.00 84.44 106 GLU A O 1
ATOM 854 N N . ASP A 1 107 ? -11.779 2.262 27.210 1.00 83.12 107 ASP A N 1
ATOM 855 C CA . ASP A 1 107 ? -10.620 1.412 26.936 1.00 83.12 107 ASP A CA 1
ATOM 856 C C . ASP A 1 107 ? -9.448 2.205 26.341 1.00 83.12 107 ASP A C 1
ATOM 858 O O . ASP A 1 107 ? -8.305 1.787 26.505 1.00 83.12 107 ASP A O 1
ATOM 862 N N . SER A 1 108 ? -9.689 3.393 25.765 1.00 83.38 108 SER A N 1
ATOM 863 C CA . SER A 1 108 ? -8.635 4.320 25.306 1.00 83.38 108 SER A CA 1
ATOM 864 C C . SER A 1 108 ? -7.589 4.650 26.379 1.00 83.38 108 SER A C 1
ATOM 866 O O . SER A 1 108 ? -6.422 4.866 26.052 1.00 83.38 108 SER A O 1
ATOM 868 N N . GLN A 1 109 ? -7.962 4.621 27.666 1.00 79.94 109 GLN A N 1
ATOM 869 C CA . GLN A 1 109 ? -7.035 4.849 28.782 1.00 79.94 109 GLN A CA 1
ATOM 870 C C . GLN A 1 109 ? -6.037 3.695 28.973 1.00 79.94 109 GLN A C 1
ATOM 872 O O . GLN A 1 109 ? -4.943 3.895 29.505 1.00 79.94 109 GLN A O 1
ATOM 877 N N . LYS A 1 110 ? -6.410 2.481 28.552 1.00 82.94 110 LYS A N 1
ATOM 878 C CA . LYS A 1 110 ? -5.618 1.253 28.714 1.00 82.94 110 LYS A CA 1
ATOM 879 C C . LYS A 1 110 ? -4.939 0.845 27.412 1.00 82.94 110 LYS A C 1
ATOM 881 O O . LYS A 1 110 ? -3.757 0.504 27.416 1.00 82.94 110 LYS A O 1
ATOM 886 N N . ASN A 1 111 ? -5.689 0.858 26.314 1.00 87.06 111 ASN A N 1
ATOM 887 C CA . ASN A 1 111 ? -5.292 0.363 25.007 1.00 87.06 111 ASN A CA 1
ATOM 888 C C . ASN A 1 111 ? -5.832 1.279 23.898 1.00 87.06 111 ASN A C 1
ATOM 890 O O . ASN A 1 111 ? -7.035 1.513 23.783 1.00 87.06 111 ASN A O 1
ATOM 894 N N . LEU A 1 112 ? -4.948 1.728 23.009 1.00 93.00 112 LEU A N 1
ATOM 895 C CA . LEU A 1 112 ? -5.357 2.345 21.750 1.00 93.00 112 LEU A CA 1
ATOM 896 C C . LEU A 1 112 ? -5.478 1.266 20.679 1.00 93.00 112 LEU A C 1
ATOM 898 O O . LEU A 1 112 ? -4.514 0.539 20.427 1.00 93.00 112 LEU A O 1
ATOM 902 N N . TRP A 1 113 ? -6.659 1.149 20.077 1.00 95.44 113 TRP A N 1
ATOM 903 C CA . TRP A 1 113 ? -6.917 0.167 19.034 1.00 95.44 113 TRP A CA 1
ATOM 904 C C . TRP A 1 113 ? -8.063 0.570 18.106 1.00 95.44 113 TRP A C 1
ATOM 906 O O . TRP A 1 113 ? -8.891 1.419 18.446 1.00 95.44 113 TRP A O 1
ATOM 916 N N . TYR A 1 114 ? -8.116 -0.068 16.939 1.00 96.75 114 TYR A N 1
ATOM 917 C CA . TYR A 1 114 ? -9.230 0.050 16.003 1.00 96.75 114 TYR A CA 1
ATOM 918 C C . TYR A 1 114 ? -9.547 -1.285 15.310 1.00 96.75 114 TYR A C 1
ATOM 920 O O . TYR A 1 114 ? -8.667 -2.129 15.127 1.00 96.75 114 TYR A O 1
ATOM 928 N N . LEU A 1 115 ? -10.820 -1.478 14.962 1.00 96.94 115 LEU A N 1
ATOM 929 C CA . LEU A 1 115 ? -11.396 -2.671 14.344 1.00 96.94 115 LEU A CA 1
ATOM 930 C C . LEU A 1 115 ? -11.495 -2.489 12.826 1.00 96.94 115 LEU A C 1
ATOM 932 O O . LEU A 1 115 ? -12.131 -1.548 12.352 1.00 96.94 115 LEU A O 1
ATOM 936 N N . ILE A 1 116 ? -10.929 -3.431 12.079 1.00 96.19 116 ILE A N 1
A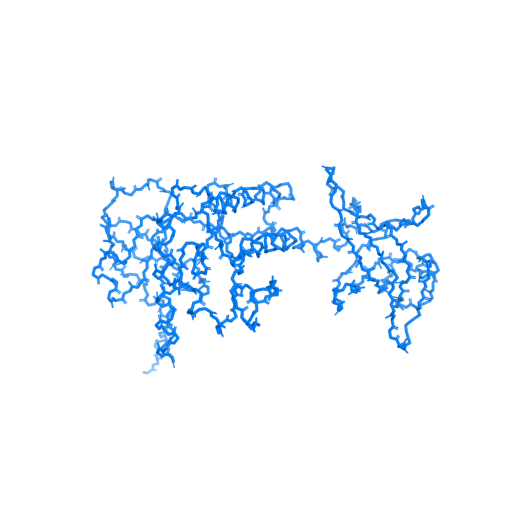TOM 937 C CA . ILE A 1 116 ? -10.954 -3.501 10.612 1.00 96.19 116 ILE A CA 1
ATOM 938 C C . ILE A 1 116 ? -11.513 -4.851 10.146 1.00 96.19 116 ILE A C 1
ATOM 940 O O . ILE A 1 116 ? -11.499 -5.825 10.911 1.00 96.19 116 ILE A O 1
ATOM 944 N N . PRO A 1 117 ? -11.980 -4.971 8.890 1.00 96.69 117 PRO A N 1
ATOM 945 C CA . PRO A 1 117 ? -12.206 -6.286 8.305 1.00 96.69 117 PRO A CA 1
ATOM 946 C C . PRO A 1 117 ? -10.887 -7.063 8.173 1.00 96.69 117 PRO A C 1
ATOM 948 O O . PRO A 1 117 ? -9.819 -6.476 7.988 1.00 96.69 117 PRO A O 1
ATOM 951 N N . ILE A 1 118 ? -10.955 -8.398 8.190 1.00 94.69 118 ILE A N 1
ATOM 952 C CA . ILE A 1 118 ? -9.785 -9.223 7.854 1.00 94.69 118 ILE A CA 1
ATOM 953 C C . ILE A 1 118 ? -9.398 -8.977 6.390 1.00 94.69 118 ILE A C 1
ATOM 955 O O . ILE A 1 118 ? -10.142 -9.303 5.459 1.00 94.69 118 ILE A O 1
ATOM 959 N N . ALA A 1 119 ? -8.193 -8.447 6.200 1.00 94.06 119 ALA A N 1
ATOM 960 C CA . ALA A 1 119 ? -7.567 -8.201 4.909 1.00 94.06 119 ALA A CA 1
ATOM 961 C C . ALA A 1 119 ? -6.181 -8.857 4.856 1.00 94.06 119 ALA A C 1
ATOM 963 O O . ALA A 1 119 ? -5.574 -9.148 5.886 1.00 94.06 119 ALA A O 1
ATOM 964 N N . LYS A 1 120 ? -5.679 -9.117 3.645 1.00 93.25 120 LYS A N 1
ATOM 965 C CA . LYS A 1 120 ? -4.354 -9.720 3.438 1.00 93.25 120 LYS A CA 1
ATOM 966 C C . LYS A 1 120 ? -3.355 -8.669 2.988 1.00 93.25 120 LYS A C 1
ATOM 968 O O . LYS A 1 120 ? -3.686 -7.864 2.125 1.00 93.25 120 LYS A O 1
ATOM 973 N N . SER A 1 121 ? -2.126 -8.726 3.486 1.00 92.19 121 SER A N 1
ATOM 974 C CA . SER A 1 121 ? -1.036 -7.897 2.966 1.00 92.19 121 SER A CA 1
ATOM 975 C C . SER A 1 121 ? -0.849 -8.103 1.462 1.00 92.19 121 SER A C 1
ATOM 977 O O . SER A 1 121 ? -0.948 -9.226 0.952 1.00 92.19 121 SER A O 1
ATOM 979 N N . TYR A 1 122 ? -0.587 -7.019 0.732 1.00 93.00 122 TYR A N 1
ATOM 980 C CA . TYR A 1 122 ? -0.369 -7.098 -0.705 1.00 93.00 122 TYR A CA 1
ATOM 981 C C . TYR A 1 122 ? 1.000 -7.697 -1.034 1.00 93.00 122 TYR A C 1
ATOM 983 O O . TYR A 1 122 ? 2.048 -7.077 -0.862 1.00 93.00 122 TYR A O 1
ATOM 991 N N . GLU A 1 123 ? 0.988 -8.904 -1.587 1.00 90.62 123 GLU A N 1
ATOM 992 C CA . GLU A 1 123 ? 2.186 -9.583 -2.066 1.00 90.62 123 GLU A CA 1
ATOM 993 C C . GLU A 1 123 ? 2.175 -9.660 -3.592 1.00 90.62 123 GLU A C 1
ATOM 995 O O . GLU A 1 123 ? 1.551 -10.547 -4.173 1.00 90.62 123 GLU A O 1
ATOM 1000 N N . ALA A 1 124 ? 2.900 -8.751 -4.256 1.00 85.81 124 ALA A N 1
ATOM 1001 C CA . ALA A 1 124 ? 2.912 -8.641 -5.719 1.00 85.81 124 ALA A CA 1
ATOM 1002 C C . ALA A 1 124 ? 3.173 -9.984 -6.431 1.00 85.81 124 ALA A C 1
ATOM 1004 O O . ALA A 1 124 ? 2.522 -10.288 -7.429 1.00 85.81 124 ALA A O 1
ATOM 1005 N N . LYS A 1 125 ? 4.068 -10.825 -5.890 1.00 83.56 125 LYS A N 1
ATOM 1006 C CA . LYS A 1 125 ? 4.413 -12.155 -6.432 1.00 83.56 125 LYS A CA 1
ATOM 1007 C C . LYS A 1 125 ? 3.210 -13.100 -6.601 1.00 83.56 125 LYS A C 1
ATOM 1009 O O . LYS A 1 125 ? 3.266 -13.969 -7.460 1.00 83.56 125 LYS A O 1
ATOM 1014 N N . ASN A 1 126 ? 2.132 -12.905 -5.836 1.00 88.44 126 ASN A N 1
ATOM 1015 C CA . ASN A 1 126 ? 0.936 -13.754 -5.870 1.00 88.44 126 ASN A CA 1
ATOM 1016 C C . ASN A 1 126 ? -0.036 -13.380 -7.005 1.00 88.44 126 ASN A C 1
ATOM 1018 O O . ASN A 1 126 ? -1.070 -14.022 -7.162 1.00 88.44 126 ASN A O 1
ATOM 1022 N N . TYR A 1 127 ? 0.282 -12.343 -7.785 1.00 86.25 127 TYR A N 1
ATOM 1023 C CA . TYR A 1 127 ? -0.579 -11.801 -8.833 1.00 86.25 127 TYR A CA 1
ATOM 1024 C C . TYR A 1 127 ? 0.146 -11.757 -10.176 1.00 86.25 127 TYR A C 1
ATOM 1026 O O . TYR A 1 127 ? 1.358 -11.517 -10.229 1.00 86.25 127 TYR A O 1
ATOM 1034 N N . SER A 1 128 ? -0.599 -11.938 -11.267 1.00 81.31 128 SER A N 1
ATOM 1035 C CA . SER A 1 128 ? -0.092 -11.729 -12.627 1.00 81.31 128 SER A CA 1
ATOM 1036 C C . SER A 1 128 ? 0.221 -10.252 -12.883 1.00 81.31 128 SER A C 1
ATOM 1038 O O . SER A 1 128 ? -0.268 -9.370 -12.176 1.00 81.31 128 SER A O 1
ATOM 1040 N N . VAL A 1 129 ? 1.007 -9.951 -13.920 1.00 78.56 129 VAL A N 1
ATOM 1041 C CA . VAL A 1 129 ? 1.295 -8.556 -14.308 1.00 78.56 129 VAL A CA 1
ATOM 1042 C C . VAL A 1 129 ? 0.004 -7.778 -14.576 1.00 78.56 129 VAL A C 1
ATOM 1044 O O . VAL A 1 129 ? -0.138 -6.662 -14.086 1.00 78.56 129 VAL A O 1
ATOM 1047 N N . LYS A 1 130 ? -0.968 -8.393 -15.263 1.00 81.38 130 LYS A N 1
ATOM 1048 C CA . LYS A 1 130 ? -2.285 -7.792 -15.514 1.00 81.38 130 LYS A CA 1
ATOM 1049 C C . LYS A 1 130 ? -3.000 -7.427 -14.210 1.00 81.38 130 LYS A C 1
ATOM 1051 O O . LYS A 1 130 ? -3.382 -6.277 -14.039 1.00 81.38 130 LYS A O 1
ATOM 1056 N N . GLN A 1 131 ? -3.097 -8.365 -13.267 1.00 87.88 131 GLN A N 1
ATOM 1057 C CA . GLN A 1 131 ? -3.731 -8.118 -11.965 1.00 87.88 131 GLN A CA 1
ATOM 1058 C C . GLN A 1 131 ? -3.004 -7.035 -11.167 1.00 87.88 131 GLN A C 1
ATOM 1060 O O . GLN A 1 131 ? -3.637 -6.199 -10.535 1.00 87.88 131 GLN A O 1
ATOM 1065 N N . ARG A 1 132 ? -1.665 -7.011 -11.208 1.00 86.56 132 ARG A N 1
ATOM 1066 C CA . ARG A 1 132 ? -0.886 -5.947 -10.559 1.00 86.56 132 ARG A CA 1
ATOM 1067 C C . ARG A 1 132 ? -1.239 -4.581 -11.135 1.00 86.56 132 ARG A C 1
ATOM 1069 O O . ARG A 1 132 ? -1.390 -3.644 -10.367 1.00 86.56 132 ARG A O 1
ATOM 1076 N N . LEU A 1 133 ? -1.387 -4.462 -12.452 1.00 82.88 133 LEU A N 1
ATOM 1077 C CA . LEU A 1 133 ? -1.766 -3.204 -13.097 1.00 82.88 133 LEU A CA 1
ATOM 1078 C C . LEU A 1 133 ? -3.200 -2.800 -12.757 1.00 82.88 133 LEU A C 1
ATOM 1080 O O . LEU A 1 133 ? -3.423 -1.641 -12.437 1.00 82.88 133 LEU A O 1
ATOM 1084 N N . GLU A 1 134 ? -4.141 -3.746 -12.751 1.00 89.88 134 GLU A N 1
ATOM 1085 C CA . GLU A 1 134 ? -5.524 -3.510 -12.312 1.00 89.88 134 GLU A CA 1
ATOM 1086 C C . GLU A 1 134 ? -5.566 -2.985 -10.870 1.00 89.88 134 GLU A C 1
ATOM 1088 O O . GLU A 1 134 ? -6.211 -1.977 -10.593 1.00 89.88 134 GLU A O 1
ATOM 1093 N N . HIS A 1 135 ? -4.814 -3.602 -9.956 1.00 95.50 135 HIS A N 1
ATOM 1094 C CA . HIS A 1 135 ? -4.691 -3.122 -8.580 1.00 95.50 135 HIS A CA 1
ATOM 1095 C C . HIS A 1 135 ? -4.052 -1.731 -8.503 1.00 95.50 135 HIS A C 1
ATOM 1097 O O . HIS A 1 135 ? -4.494 -0.890 -7.728 1.00 95.50 135 HIS A O 1
ATOM 1103 N N . MET A 1 136 ? -3.025 -1.455 -9.308 1.00 92.81 136 MET A N 1
ATOM 1104 C CA . MET A 1 136 ? -2.389 -0.138 -9.311 1.00 92.81 136 MET A CA 1
ATOM 1105 C C . MET A 1 136 ? -3.297 0.950 -9.886 1.00 92.81 136 MET A C 1
ATOM 1107 O O . MET A 1 136 ? -3.291 2.058 -9.362 1.00 92.81 136 MET A O 1
ATOM 1111 N N . LEU A 1 137 ? -4.132 0.633 -10.878 1.00 89.25 137 LEU A N 1
ATOM 1112 C CA . LEU A 1 137 ? -5.184 1.537 -11.344 1.00 89.25 137 LEU A CA 1
ATOM 1113 C C . LEU A 1 137 ? -6.166 1.864 -10.211 1.00 89.25 137 LEU A C 1
ATOM 1115 O O . LEU A 1 137 ? -6.413 3.040 -9.961 1.00 89.25 137 LEU A O 1
ATOM 1119 N N . GLN A 1 138 ? -6.621 0.855 -9.457 1.00 95.44 138 GLN A N 1
ATOM 1120 C CA . GLN A 1 138 ? -7.478 1.064 -8.279 1.00 95.44 138 GLN A CA 1
ATOM 1121 C C . GLN A 1 138 ? -6.811 1.971 -7.233 1.00 95.44 138 GLN A C 1
ATOM 1123 O O . GLN A 1 138 ? -7.468 2.845 -6.675 1.00 95.44 138 GLN A O 1
ATOM 1128 N N . LEU A 1 139 ? -5.505 1.802 -6.982 1.00 96.31 139 LEU A N 1
ATOM 1129 C CA . LEU A 1 139 ? -4.762 2.684 -6.075 1.00 96.31 139 LEU A CA 1
ATOM 1130 C C . LEU A 1 139 ? -4.697 4.122 -6.601 1.00 96.31 139 LEU A C 1
ATOM 1132 O O . LEU A 1 139 ? -4.858 5.060 -5.826 1.00 96.31 139 LEU A O 1
ATOM 1136 N N . GLY A 1 140 ? -4.458 4.298 -7.902 1.00 91.69 140 GLY A N 1
ATOM 1137 C CA . GLY A 1 140 ? -4.431 5.612 -8.541 1.00 91.69 140 GLY A CA 1
ATOM 1138 C C . GLY A 1 140 ? -5.768 6.345 -8.421 1.00 91.69 140 GLY A C 1
ATOM 1139 O O . GLY A 1 140 ? -5.786 7.527 -8.090 1.00 91.69 140 GLY A O 1
ATOM 1140 N N . GLU A 1 141 ? -6.883 5.634 -8.610 1.00 93.56 141 GLU A N 1
ATOM 1141 C CA . GLU A 1 141 ? -8.238 6.164 -8.405 1.00 93.56 141 GLU A CA 1
ATOM 1142 C C . GLU A 1 141 ? -8.450 6.621 -6.956 1.00 93.56 141 GLU A C 1
ATOM 1144 O O . GLU A 1 141 ? -8.913 7.737 -6.726 1.00 93.56 141 GLU A O 1
ATOM 1149 N N . SER A 1 142 ? -8.051 5.797 -5.981 1.00 97.00 142 SER A N 1
ATOM 1150 C CA . SER A 1 142 ? -8.124 6.129 -4.552 1.00 97.00 142 SER A CA 1
ATOM 1151 C C . SER A 1 142 ? -7.307 7.376 -4.196 1.00 97.00 142 SER A C 1
ATOM 1153 O O . SER A 1 142 ? -7.789 8.246 -3.476 1.00 97.00 142 SER A O 1
ATOM 1155 N N . ILE A 1 143 ? -6.085 7.502 -4.727 1.00 95.12 143 ILE A N 1
ATOM 1156 C CA . ILE A 1 143 ? -5.227 8.681 -4.513 1.00 95.12 143 ILE A CA 1
ATOM 1157 C C . ILE A 1 143 ? -5.850 9.925 -5.150 1.00 95.12 143 ILE A C 1
ATOM 1159 O O . ILE A 1 143 ? -5.872 10.984 -4.530 1.00 95.12 143 ILE A O 1
ATOM 1163 N N . MET A 1 144 ? -6.401 9.803 -6.359 1.00 94.44 144 MET A N 1
ATOM 1164 C CA . MET A 1 144 ? -7.066 10.912 -7.043 1.00 94.44 144 MET A CA 1
ATOM 1165 C C . MET A 1 144 ? -8.286 11.413 -6.257 1.00 94.44 144 MET A C 1
ATOM 1167 O O . MET A 1 144 ? -8.450 12.621 -6.099 1.00 94.44 144 MET A O 1
ATOM 1171 N N . GLN A 1 145 ? -9.109 10.501 -5.727 1.00 96.62 145 GLN A N 1
ATOM 1172 C CA . GLN A 1 145 ? -10.240 10.850 -4.860 1.00 96.62 145 GLN A CA 1
ATOM 1173 C C . GLN A 1 145 ? -9.769 11.546 -3.576 1.00 96.62 145 GLN A C 1
ATOM 1175 O O . GLN A 1 145 ? -10.316 12.585 -3.216 1.00 96.62 145 GLN A O 1
ATOM 1180 N N . LEU A 1 146 ? -8.716 11.031 -2.930 1.00 95.81 146 LEU A N 1
ATOM 1181 C CA . LEU A 1 146 ? -8.116 11.637 -1.737 1.00 95.81 146 LEU A CA 1
ATOM 1182 C C . LEU A 1 146 ? -7.598 13.063 -2.009 1.00 95.81 146 LEU A C 1
ATOM 1184 O O . LEU A 1 146 ? -7.852 13.986 -1.237 1.00 95.81 146 LEU A O 1
ATOM 1188 N N . HIS A 1 147 ? -6.915 13.263 -3.138 1.00 95.12 147 HIS A N 1
ATOM 1189 C CA . HIS A 1 147 ? -6.375 14.565 -3.546 1.00 95.12 147 HIS A CA 1
ATOM 1190 C C . HIS A 1 147 ? -7.469 15.575 -3.883 1.00 95.12 147 HIS A C 1
ATOM 1192 O O . HIS A 1 147 ? -7.306 16.764 -3.596 1.00 95.12 147 HIS A O 1
ATOM 1198 N N . ALA A 1 148 ? -8.576 15.114 -4.472 1.00 94.50 148 ALA A N 1
ATOM 1199 C CA . ALA A 1 148 ? -9.710 15.957 -4.842 1.00 94.50 148 ALA A CA 1
ATOM 1200 C C . ALA A 1 148 ? -10.376 16.615 -3.624 1.00 94.50 148 ALA A C 1
ATOM 1202 O O . ALA A 1 148 ? -10.878 17.730 -3.734 1.00 94.50 148 ALA A O 1
ATOM 1203 N N . ILE A 1 149 ? -10.326 15.961 -2.460 1.00 94.62 149 ILE A N 1
ATOM 1204 C CA . ILE A 1 149 ? -10.837 16.501 -1.192 1.00 94.62 149 ILE A CA 1
ATOM 1205 C C . ILE A 1 149 ? -9.759 17.203 -0.350 1.00 94.62 149 ILE A C 1
ATOM 1207 O O . ILE A 1 149 ? -10.012 17.550 0.799 1.00 94.62 149 ILE A O 1
ATOM 1211 N N . GLY A 1 150 ? -8.569 17.447 -0.913 1.00 92.00 150 GLY A N 1
ATOM 1212 C CA . GLY A 1 150 ? -7.518 18.254 -0.282 1.00 92.00 150 GLY A CA 1
ATOM 1213 C C . GLY A 1 150 ? -6.568 17.494 0.645 1.00 92.00 150 GLY A C 1
ATOM 1214 O O . GLY A 1 150 ? -5.849 18.130 1.413 1.00 92.00 150 GLY A O 1
ATOM 1215 N N . TYR A 1 151 ? -6.532 16.161 0.572 1.00 94.12 151 TYR A N 1
ATOM 1216 C CA . TYR A 1 151 ? -5.669 15.335 1.416 1.00 94.12 151 TYR A CA 1
ATOM 1217 C C . TYR A 1 151 ? -4.504 14.726 0.630 1.00 94.12 151 TYR A C 1
ATOM 1219 O O . TYR A 1 151 ? -4.618 14.474 -0.568 1.00 94.12 151 TYR A O 1
ATOM 1227 N N . ALA A 1 152 ? -3.396 14.440 1.315 1.00 92.69 152 ALA A N 1
ATOM 1228 C CA . ALA A 1 152 ? -2.281 13.641 0.802 1.00 92.69 152 ALA A CA 1
ATOM 1229 C C . ALA A 1 152 ? -1.876 12.570 1.826 1.00 92.69 152 ALA A C 1
ATOM 1231 O O . ALA A 1 152 ? -1.821 12.840 3.022 1.00 92.69 152 ALA A O 1
ATOM 1232 N N . HIS A 1 153 ? -1.571 11.354 1.379 1.00 93.81 153 HIS A N 1
ATOM 1233 C CA . HIS A 1 153 ? -1.248 10.216 2.242 1.00 93.81 153 HIS A CA 1
ATOM 1234 C C . HIS A 1 153 ? 0.188 10.261 2.791 1.00 93.81 153 HIS A C 1
ATOM 1236 O O . HIS A 1 153 ? 0.433 9.907 3.943 1.00 93.81 153 HIS A O 1
ATOM 1242 N N . ARG A 1 154 ? 1.159 10.664 1.962 1.00 91.00 154 ARG A N 1
ATOM 1243 C CA . ARG A 1 154 ? 2.603 10.820 2.246 1.00 91.00 154 ARG A CA 1
ATOM 1244 C C . ARG A 1 154 ? 3.385 9.556 2.620 1.00 91.00 154 ARG A C 1
ATOM 1246 O O . ARG A 1 154 ? 4.609 9.609 2.741 1.00 91.00 154 ARG A O 1
ATOM 1253 N N . ASP A 1 155 ? 2.720 8.409 2.752 1.00 90.81 155 ASP A N 1
ATOM 1254 C CA . ASP A 1 155 ? 3.370 7.109 3.001 1.00 90.81 155 ASP A CA 1
ATOM 1255 C C . ASP A 1 155 ? 2.918 5.976 2.062 1.00 90.81 155 ASP A C 1
ATOM 1257 O O . ASP A 1 155 ? 2.734 4.832 2.474 1.00 90.81 155 ASP A O 1
ATOM 1261 N N . ILE A 1 156 ? 2.704 6.284 0.779 1.00 91.19 156 ILE A N 1
ATOM 1262 C CA . ILE A 1 156 ? 2.340 5.273 -0.226 1.00 91.19 156 ILE A CA 1
ATOM 1263 C C . ILE A 1 156 ? 3.555 4.374 -0.511 1.00 91.19 156 ILE A C 1
ATOM 1265 O O . ILE A 1 156 ? 4.592 4.825 -0.997 1.00 91.19 156 ILE A O 1
ATOM 1269 N N . LYS A 1 157 ? 3.423 3.083 -0.192 1.00 88.50 157 LYS A N 1
ATOM 1270 C CA . LYS A 1 157 ? 4.432 2.033 -0.414 1.00 88.50 157 LYS A CA 1
ATOM 1271 C C . LYS A 1 157 ? 3.770 0.653 -0.413 1.00 88.50 157 LYS A C 1
ATOM 1273 O O . LYS A 1 157 ? 2.723 0.504 0.212 1.00 88.50 157 LYS A O 1
ATOM 1278 N N . PRO A 1 158 ? 4.405 -0.399 -0.970 1.00 89.00 158 PRO A N 1
ATOM 1279 C CA . PRO A 1 158 ? 3.826 -1.747 -0.982 1.00 89.00 158 PRO A CA 1
ATOM 1280 C C . PRO A 1 158 ? 3.422 -2.296 0.393 1.00 89.00 158 PRO A C 1
ATOM 1282 O O . PRO A 1 158 ? 2.450 -3.034 0.490 1.00 89.00 158 PRO A O 1
ATOM 1285 N N . LYS A 1 159 ? 4.145 -1.923 1.459 1.00 88.81 159 LYS A N 1
ATOM 1286 C CA . LYS A 1 159 ? 3.842 -2.357 2.833 1.00 88.81 159 LYS A CA 1
ATOM 1287 C C . LYS A 1 159 ? 2.474 -1.858 3.329 1.00 88.81 159 LYS A C 1
ATOM 1289 O O . LYS A 1 159 ? 1.862 -2.526 4.150 1.00 88.81 159 LYS A O 1
ATOM 1294 N N . ASN A 1 160 ? 2.003 -0.729 2.805 1.00 93.75 160 ASN A N 1
ATOM 1295 C CA . ASN A 1 160 ? 0.764 -0.076 3.228 1.00 93.75 160 ASN A CA 1
ATOM 1296 C C . ASN A 1 160 ? -0.406 -0.414 2.286 1.00 93.75 160 ASN A C 1
ATOM 1298 O O . ASN A 1 160 ? -1.392 0.316 2.228 1.00 93.75 160 ASN A O 1
ATOM 1302 N N . LEU A 1 161 ? -0.279 -1.500 1.515 1.00 95.19 161 LEU A N 1
ATOM 1303 C CA . LEU A 1 161 ? -1.310 -1.989 0.611 1.00 95.19 161 LEU A CA 1
ATOM 1304 C C . LEU A 1 161 ? -1.883 -3.310 1.125 1.00 95.19 161 LEU A C 1
ATOM 1306 O O . LEU A 1 161 ? -1.148 -4.245 1.455 1.00 95.19 161 LEU A O 1
ATOM 1310 N N . LEU A 1 162 ? -3.208 -3.403 1.122 1.00 95.50 162 LEU A N 1
ATOM 1311 C CA . LEU A 1 162 ? -3.973 -4.565 1.554 1.00 95.50 162 LEU A CA 1
ATOM 1312 C C . LEU A 1 162 ? -4.888 -5.047 0.426 1.00 95.50 162 LEU A C 1
ATOM 1314 O O . LEU A 1 162 ? -5.338 -4.273 -0.411 1.00 95.50 162 LEU A O 1
ATOM 1318 N N . ILE A 1 163 ? -5.195 -6.339 0.415 1.00 96.50 163 ILE A N 1
ATOM 1319 C CA . ILE A 1 163 ? -6.206 -6.938 -0.452 1.00 96.50 163 ILE A CA 1
ATOM 1320 C C . ILE A 1 163 ? -7.389 -7.343 0.404 1.00 9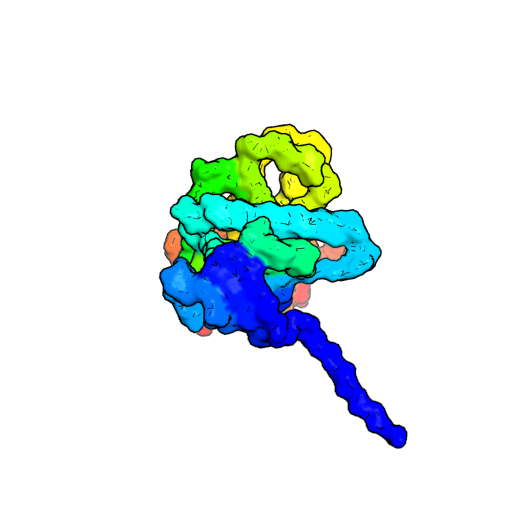6.50 163 ILE A C 1
ATOM 1322 O O . ILE A 1 163 ? -7.286 -8.194 1.293 1.00 96.50 163 ILE A O 1
ATOM 1326 N N . PHE A 1 164 ? -8.533 -6.760 0.073 1.00 95.56 164 PHE A N 1
ATOM 1327 C CA . PHE A 1 164 ? -9.810 -7.046 0.696 1.00 95.56 164 PHE A CA 1
ATOM 1328 C C . PHE A 1 164 ? -10.869 -7.179 -0.397 1.00 95.56 164 PHE A C 1
ATOM 1330 O O . PHE A 1 164 ? -10.902 -6.400 -1.342 1.00 95.56 164 PHE A O 1
ATOM 1337 N N . LYS A 1 165 ? -11.685 -8.240 -0.340 1.00 93.75 165 LYS A N 1
ATOM 1338 C CA . LYS A 1 165 ? -12.709 -8.541 -1.365 1.00 93.75 165 LYS A CA 1
ATOM 1339 C C . LYS A 1 165 ? -12.196 -8.460 -2.824 1.00 93.75 165 LYS A C 1
ATOM 1341 O O . LYS A 1 165 ? -12.936 -8.077 -3.719 1.00 93.75 165 LYS A O 1
ATOM 1346 N N . LYS A 1 166 ? -10.943 -8.882 -3.068 1.00 92.81 166 LYS A N 1
ATOM 1347 C CA . LYS A 1 166 ? -10.243 -8.845 -4.378 1.00 92.81 166 LYS A CA 1
ATOM 1348 C C . LYS A 1 166 ? -9.974 -7.438 -4.947 1.00 92.81 166 LYS A C 1
ATOM 1350 O O . LYS A 1 166 ? -9.621 -7.328 -6.115 1.00 92.81 166 LYS A O 1
ATOM 1355 N N . ARG A 1 167 ? -10.116 -6.387 -4.142 1.00 95.12 167 ARG A N 1
ATOM 1356 C CA . ARG A 1 167 ? -9.710 -5.018 -4.472 1.00 95.12 167 ARG A CA 1
ATOM 1357 C C . ARG A 1 167 ? -8.497 -4.631 -3.627 1.00 95.12 167 ARG A C 1
ATOM 1359 O O . ARG A 1 167 ? -8.333 -5.128 -2.509 1.00 95.12 167 ARG A O 1
ATOM 1366 N N . LEU A 1 168 ? -7.647 -3.773 -4.180 1.00 96.88 168 LEU A N 1
ATOM 1367 C CA . LEU A 1 168 ? -6.532 -3.165 -3.466 1.00 96.88 168 LEU A CA 1
ATOM 1368 C C . LEU A 1 168 ? -7.025 -2.001 -2.593 1.00 96.88 168 LEU A C 1
ATOM 1370 O O . LEU A 1 168 ? -7.796 -1.158 -3.049 1.00 96.88 168 LEU A O 1
ATOM 1374 N N . TYR A 1 169 ? -6.561 -1.965 -1.350 1.00 97.25 169 TYR A N 1
ATOM 1375 C CA . TYR A 1 169 ? -6.854 -0.931 -0.367 1.00 97.25 169 TYR A CA 1
ATOM 1376 C C . TYR A 1 169 ? -5.556 -0.327 0.171 1.00 97.25 169 TYR A C 1
ATOM 1378 O O . TYR A 1 169 ? -4.566 -1.030 0.370 1.00 97.25 169 TYR A O 1
ATOM 1386 N N . LEU A 1 170 ? -5.587 0.973 0.430 1.00 95.88 170 LEU A N 1
ATOM 1387 C CA . LEU A 1 170 ? -4.568 1.744 1.119 1.00 95.88 170 LEU A CA 1
ATOM 1388 C C . LEU A 1 170 ? -4.840 1.725 2.632 1.00 95.88 170 LEU A C 1
ATOM 1390 O O . LEU A 1 170 ? -5.989 1.803 3.079 1.00 95.88 170 LEU A O 1
ATOM 1394 N N . SER A 1 171 ? -3.773 1.611 3.416 1.00 93.12 171 SER A N 1
ATOM 1395 C CA . SER A 1 171 ? -3.785 1.623 4.883 1.00 93.12 171 SER A CA 1
ATOM 1396 C C . SER A 1 171 ? -2.701 2.555 5.438 1.00 93.12 171 SER A C 1
ATOM 1398 O O . SER A 1 171 ? -1.828 2.971 4.686 1.00 93.12 171 SER A O 1
ATOM 1400 N N . ASP A 1 172 ? -2.688 2.764 6.761 1.00 89.44 172 ASP A N 1
ATOM 1401 C CA . ASP A 1 172 ? -1.675 3.548 7.499 1.00 89.44 172 ASP A CA 1
ATOM 1402 C C . ASP A 1 172 ? -1.706 5.057 7.191 1.00 89.44 172 ASP A C 1
ATOM 1404 O O . ASP A 1 172 ? -0.806 5.635 6.585 1.00 89.44 172 ASP A O 1
ATOM 1408 N N . PHE A 1 173 ? -2.766 5.705 7.677 1.00 91.56 173 PHE A N 1
ATOM 1409 C CA . PHE A 1 173 ? -3.028 7.143 7.531 1.00 91.56 173 PHE A CA 1
ATOM 1410 C C . PHE A 1 173 ? -2.358 7.996 8.623 1.00 91.56 173 PHE A C 1
ATOM 1412 O O . PHE A 1 173 ? -2.691 9.169 8.791 1.00 91.56 173 PHE A O 1
ATOM 1419 N N . GLY A 1 174 ? -1.394 7.448 9.372 1.00 85.25 174 GLY A N 1
ATOM 1420 C CA . GLY A 1 174 ? -0.725 8.160 10.470 1.00 85.25 174 GLY A CA 1
ATOM 1421 C C . GLY A 1 174 ? 0.098 9.380 10.033 1.00 85.25 174 GLY A C 1
ATOM 1422 O O . GLY A 1 174 ? 0.466 10.201 10.873 1.00 85.25 174 GLY A O 1
ATOM 1423 N N . LEU A 1 175 ? 0.383 9.505 8.731 1.00 86.00 175 LEU A N 1
ATOM 1424 C CA . LEU A 1 175 ? 1.081 10.636 8.115 1.00 86.00 175 LEU A CA 1
ATOM 1425 C C . LEU A 1 175 ? 0.204 11.431 7.143 1.00 86.00 175 LEU A C 1
ATOM 1427 O O . LEU A 1 175 ? 0.743 12.248 6.402 1.00 86.00 175 LEU A O 1
ATOM 1431 N N . VAL A 1 176 ? -1.115 11.235 7.126 1.00 89.19 176 VAL A N 1
ATOM 1432 C CA . VAL A 1 176 ? -1.976 12.007 6.222 1.00 89.19 176 VAL A CA 1
ATOM 1433 C C . VAL A 1 176 ? -1.833 13.512 6.494 1.00 89.19 176 VAL A C 1
ATOM 1435 O O . VAL A 1 176 ? -1.645 13.922 7.644 1.00 89.19 176 VAL A O 1
ATOM 1438 N N . TRP A 1 177 ? -1.862 14.297 5.423 1.00 89.75 177 TRP A N 1
ATOM 1439 C CA . TRP A 1 177 ? -1.827 15.756 5.425 1.00 89.75 177 TRP A CA 1
ATOM 1440 C C . TRP A 1 177 ? -3.116 16.318 4.842 1.00 89.75 177 TRP A C 1
ATOM 1442 O O . TRP A 1 177 ? -3.644 15.745 3.884 1.00 89.75 177 TRP A O 1
ATOM 1452 N N . ASN A 1 178 ? -3.588 17.434 5.391 1.00 90.00 178 ASN A N 1
ATOM 1453 C CA . ASN A 1 178 ? -4.752 18.172 4.906 1.00 90.00 178 ASN A CA 1
ATOM 1454 C C . ASN A 1 178 ? -4.361 19.614 4.560 1.00 90.00 178 ASN A C 1
ATOM 1456 O O . ASN A 1 178 ? -3.870 20.349 5.411 1.00 90.00 178 ASN A O 1
ATOM 1460 N N . ILE A 1 179 ? -4.664 20.049 3.335 1.00 85.81 179 ILE A N 1
ATOM 1461 C CA . ILE A 1 179 ? -4.372 21.408 2.854 1.00 85.81 179 ILE A CA 1
ATOM 1462 C C . ILE A 1 179 ? -5.019 22.522 3.690 1.00 85.81 179 ILE A C 1
ATOM 1464 O O . ILE A 1 179 ? -4.538 23.651 3.691 1.00 85.81 179 ILE A O 1
ATOM 1468 N N . ASN A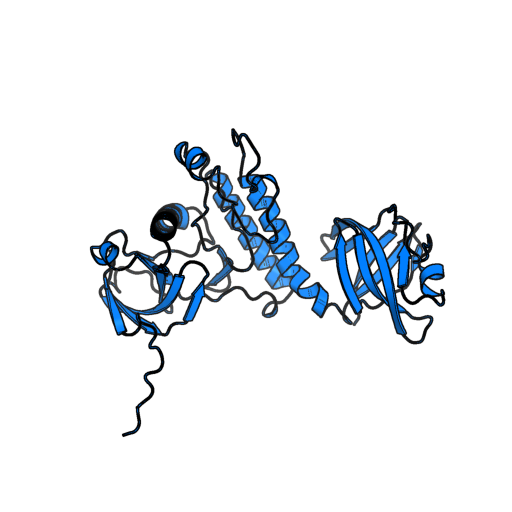 1 180 ? -6.108 22.217 4.396 1.00 83.44 180 ASN A N 1
ATOM 1469 C CA . ASN A 1 180 ? -6.830 23.183 5.220 1.00 83.44 180 ASN A CA 1
ATOM 1470 C C . ASN A 1 180 ? -6.376 23.187 6.692 1.00 83.44 180 ASN A C 1
ATOM 1472 O O . ASN A 1 180 ? -6.885 23.992 7.471 1.00 83.44 180 ASN A O 1
ATOM 1476 N N . ASP A 1 181 ? -5.465 22.293 7.090 1.00 79.56 181 ASP A N 1
ATOM 1477 C CA . ASP A 1 181 ? -4.999 22.167 8.473 1.00 79.56 181 ASP A CA 1
ATOM 1478 C C . ASP A 1 181 ? -3.710 22.977 8.691 1.00 79.56 181 ASP A C 1
ATOM 1480 O O . ASP A 1 181 ? -2.600 22.552 8.366 1.00 79.56 181 ASP A O 1
ATOM 1484 N N . GLN A 1 182 ? -3.868 24.191 9.225 1.00 61.28 182 GLN A N 1
ATOM 1485 C CA . GLN A 1 182 ? -2.762 25.129 9.444 1.00 61.28 182 GLN A CA 1
ATOM 1486 C C . GLN A 1 182 ? -1.820 24.694 10.586 1.00 61.28 182 GLN A C 1
ATOM 1488 O O . GLN A 1 182 ? -0.652 25.091 10.594 1.00 61.28 182 GLN A O 1
ATOM 1493 N N . ASP A 1 183 ? -2.279 23.840 11.509 1.00 60.03 183 ASP A N 1
ATOM 1494 C CA . ASP A 1 183 ? -1.503 23.383 12.671 1.00 60.03 183 ASP A CA 1
ATOM 1495 C C . ASP A 1 183 ? -0.536 22.225 12.327 1.00 60.03 183 ASP A C 1
ATOM 1497 O O . ASP A 1 183 ? 0.463 21.991 13.024 1.00 60.03 183 ASP A O 1
ATOM 1501 N N . GLU A 1 184 ? -0.771 21.512 11.217 1.00 58.25 184 GLU A N 1
ATOM 1502 C CA . GLU A 1 184 ? 0.087 20.407 10.759 1.00 58.25 184 GLU A CA 1
ATOM 1503 C C . GLU A 1 184 ? 1.489 20.876 10.336 1.00 58.25 184 GLU A C 1
ATOM 1505 O O . GLU A 1 184 ? 2.480 20.192 10.615 1.00 58.25 184 GLU A O 1
ATOM 1510 N N . HIS A 1 185 ? 1.601 22.072 9.745 1.00 51.00 185 HIS A N 1
ATOM 1511 C CA . HIS A 1 185 ? 2.871 22.627 9.256 1.00 51.00 185 HIS A CA 1
ATOM 1512 C C . HIS A 1 185 ? 3.905 22.863 10.375 1.00 51.00 185 HIS A C 1
ATOM 1514 O O . HIS A 1 185 ? 5.111 22.763 10.142 1.00 51.00 185 HIS A O 1
ATOM 1520 N N . ILE A 1 186 ? 3.455 23.127 11.606 1.00 46.88 186 ILE A N 1
ATOM 1521 C CA . ILE A 1 186 ? 4.320 23.515 12.733 1.00 46.88 186 ILE A CA 1
ATOM 1522 C C . ILE A 1 186 ? 4.926 22.283 13.429 1.00 46.88 186 ILE A C 1
ATOM 1524 O O . ILE A 1 186 ? 6.060 22.318 13.918 1.00 46.88 186 ILE A O 1
ATOM 1528 N N . THR A 1 187 ? 4.194 21.167 13.458 1.00 49.16 187 THR A N 1
ATOM 1529 C CA . THR A 1 187 ? 4.543 19.985 14.270 1.00 49.16 187 THR A CA 1
ATOM 1530 C C . THR A 1 187 ? 5.487 19.016 13.540 1.00 49.16 187 THR A C 1
ATOM 1532 O O . THR A 1 187 ? 6.214 18.244 14.172 1.00 49.16 187 THR A O 1
ATOM 1535 N N . GLU A 1 188 ? 5.515 19.068 12.206 1.00 55.41 188 GLU A N 1
ATOM 1536 C CA . GLU A 1 188 ? 6.197 18.091 11.344 1.00 55.41 188 GLU A CA 1
ATOM 1537 C C . GLU A 1 188 ? 7.540 18.580 10.780 1.00 55.41 188 GLU A C 1
ATOM 1539 O O . GLU A 1 188 ? 8.315 17.786 10.249 1.00 55.41 188 GLU A O 1
ATOM 1544 N N . ALA A 1 189 ? 7.876 19.855 10.995 1.00 51.31 189 ALA A N 1
ATOM 1545 C CA . ALA A 1 189 ? 9.029 20.537 10.408 1.00 51.31 189 ALA A CA 1
ATOM 1546 C C . ALA A 1 189 ? 10.420 19.971 10.756 1.00 51.31 189 ALA A C 1
ATOM 1548 O O . ALA A 1 189 ? 11.430 20.380 10.186 1.00 51.31 189 ALA A O 1
ATOM 1549 N N . LYS A 1 190 ? 10.502 19.049 11.722 1.00 53.16 190 LYS A N 1
ATOM 1550 C CA . LYS A 1 190 ? 11.771 18.511 12.247 1.00 53.16 190 LYS A CA 1
ATOM 1551 C C . LYS A 1 190 ? 11.941 17.003 12.068 1.00 53.16 190 LYS A C 1
ATOM 1553 O O . LYS A 1 190 ? 13.023 16.493 12.353 1.00 53.16 190 LYS A O 1
ATOM 1558 N N . ASP A 1 191 ? 10.916 16.288 11.602 1.00 63.62 191 ASP A N 1
ATOM 1559 C CA . ASP A 1 191 ? 10.960 14.831 11.449 1.00 63.62 191 ASP A CA 1
ATOM 1560 C C . ASP A 1 191 ? 11.049 14.455 9.957 1.00 63.62 191 ASP A C 1
ATOM 1562 O O . ASP A 1 191 ? 10.387 15.033 9.105 1.00 63.62 191 ASP A O 1
ATOM 1566 N N . CYS A 1 192 ? 11.860 13.448 9.616 1.00 62.91 192 CYS A N 1
ATOM 1567 C CA . CYS A 1 192 ? 11.855 12.885 8.263 1.00 62.91 192 CYS A CA 1
ATOM 1568 C C . CYS A 1 192 ? 10.513 12.188 7.983 1.00 62.91 192 CYS A C 1
ATOM 1570 O O . CYS A 1 192 ? 10.219 11.172 8.622 1.00 62.91 192 CYS A O 1
ATOM 1572 N N . LEU A 1 193 ? 9.751 12.668 6.998 1.00 75.12 193 LEU A N 1
ATOM 1573 C CA . LEU A 1 193 ? 8.430 12.136 6.654 1.00 75.12 193 LEU A CA 1
ATOM 1574 C C . LEU A 1 193 ? 8.496 11.057 5.568 1.00 75.12 193 LEU A C 1
ATOM 1576 O O . LEU A 1 193 ? 9.451 10.968 4.795 1.00 75.12 193 LEU A O 1
ATOM 1580 N N . GLY A 1 194 ? 7.478 10.203 5.521 1.00 75.38 194 GLY A N 1
ATOM 1581 C CA . GLY A 1 194 ? 7.326 9.192 4.480 1.00 75.38 194 GLY A CA 1
ATOM 1582 C C . GLY A 1 194 ? 8.413 8.100 4.447 1.00 75.38 194 GLY A C 1
ATOM 1583 O O . GLY A 1 194 ? 9.298 8.004 5.317 1.00 75.38 194 GLY A O 1
ATOM 1584 N N . PRO A 1 195 ? 8.366 7.235 3.424 1.00 74.50 195 PRO A N 1
ATOM 1585 C CA . PRO A 1 195 ? 9.099 5.977 3.402 1.00 74.50 195 PRO A CA 1
ATOM 1586 C C . PRO A 1 195 ? 10.582 6.172 3.081 1.00 74.50 195 PRO A C 1
ATOM 1588 O O . PRO A 1 195 ? 10.943 6.542 1.970 1.00 74.50 195 PRO A O 1
ATOM 1591 N N . LYS A 1 196 ? 11.464 5.837 4.035 1.00 73.44 196 LYS A N 1
ATOM 1592 C CA . LYS A 1 196 ? 12.924 6.074 3.963 1.00 73.44 196 LYS A CA 1
ATOM 1593 C C . LYS A 1 196 ? 13.591 5.704 2.628 1.00 73.44 196 LYS A C 1
ATOM 1595 O O . LYS A 1 196 ? 14.495 6.411 2.207 1.00 73.44 196 LYS A O 1
ATOM 1600 N N . THR A 1 197 ? 13.192 4.601 1.996 1.00 67.56 197 THR A N 1
ATOM 1601 C CA . THR A 1 197 ? 13.855 4.052 0.798 1.00 67.56 197 THR A CA 1
ATOM 1602 C C . THR A 1 197 ? 13.429 4.701 -0.516 1.00 67.56 197 THR A C 1
ATOM 1604 O O . THR A 1 197 ? 14.182 4.645 -1.482 1.00 67.56 197 THR A O 1
ATOM 1607 N N . ILE A 1 198 ? 12.230 5.281 -0.573 1.00 67.38 198 ILE A N 1
ATOM 1608 C CA . ILE A 1 198 ? 11.652 5.877 -1.790 1.00 67.38 198 ILE A CA 1
ATOM 1609 C C . ILE A 1 198 ? 11.188 7.313 -1.537 1.00 67.38 198 ILE A C 1
ATOM 1611 O O . ILE A 1 198 ? 10.298 7.810 -2.217 1.00 67.38 198 ILE A O 1
ATOM 1615 N N . ARG A 1 199 ? 11.759 7.967 -0.527 1.00 78.19 199 ARG A N 1
ATOM 1616 C CA . ARG A 1 199 ? 11.347 9.292 -0.077 1.00 78.19 199 ARG A CA 1
ATOM 1617 C C . ARG A 1 199 ? 11.652 10.356 -1.145 1.00 78.19 199 ARG A C 1
ATOM 1619 O O . ARG A 1 199 ? 12.810 10.451 -1.556 1.00 78.19 199 ARG A O 1
ATOM 1626 N N . PRO A 1 200 ? 10.673 11.184 -1.541 1.00 71.31 200 PRO A N 1
ATOM 1627 C CA . PRO A 1 200 ? 10.913 12.349 -2.382 1.00 71.31 200 PRO A CA 1
ATOM 1628 C C . PRO A 1 200 ? 11.589 13.498 -1.598 1.00 71.31 200 PRO A C 1
ATOM 1630 O O . PRO A 1 200 ? 11.470 13.557 -0.370 1.00 71.31 200 PRO A O 1
ATOM 1633 N N . PRO A 1 201 ? 12.342 14.390 -2.269 1.00 72.31 201 PRO A N 1
ATOM 1634 C CA . PRO A 1 201 ? 13.159 15.417 -1.614 1.00 72.31 201 PRO A CA 1
ATOM 1635 C C . PRO A 1 201 ? 12.352 16.385 -0.740 1.00 72.31 201 PRO A C 1
ATOM 1637 O O . PRO A 1 201 ? 12.820 16.753 0.329 1.00 72.31 201 PRO A O 1
ATOM 1640 N N . GLU A 1 202 ? 11.126 16.730 -1.122 1.00 73.38 202 GLU A N 1
ATOM 1641 C CA . GLU A 1 202 ? 10.244 17.626 -0.364 1.00 73.38 202 GLU A CA 1
ATOM 1642 C C . GLU A 1 202 ? 9.700 17.023 0.946 1.00 73.38 202 GLU A C 1
ATOM 1644 O O . GLU A 1 202 ? 9.187 17.749 1.788 1.00 73.38 202 GLU A O 1
ATOM 1649 N N . LEU A 1 203 ? 9.834 15.704 1.153 1.00 74.19 203 LEU A N 1
ATOM 1650 C CA . LEU A 1 203 ? 9.563 15.049 2.445 1.00 74.19 203 LEU A CA 1
ATOM 1651 C C . LEU A 1 203 ? 10.819 14.950 3.333 1.00 74.19 203 LEU A C 1
ATOM 1653 O O . LEU A 1 203 ? 10.781 14.342 4.411 1.00 74.19 203 LEU A O 1
ATOM 1657 N N . GLN A 1 204 ? 11.956 15.485 2.878 1.00 71.12 204 GLN A N 1
ATOM 1658 C CA . GLN A 1 204 ? 13.161 15.618 3.692 1.00 71.12 204 GLN A CA 1
ATOM 1659 C C . GLN A 1 204 ? 13.114 16.926 4.492 1.00 71.12 204 GLN A C 1
ATOM 1661 O O . GLN A 1 204 ? 12.592 17.924 4.006 1.00 71.12 204 GLN A O 1
ATOM 1666 N N . PRO A 1 205 ? 13.684 16.951 5.707 1.00 62.09 205 PRO A N 1
ATOM 1667 C CA . PRO A 1 205 ? 13.752 18.166 6.506 1.00 62.09 205 PRO A CA 1
ATOM 1668 C C . PRO A 1 205 ? 14.774 19.133 5.888 1.00 62.09 205 PRO A C 1
ATOM 1670 O O . PRO A 1 205 ? 15.960 19.083 6.214 1.00 62.09 205 PRO A O 1
ATOM 1673 N N . VAL A 1 206 ? 14.329 19.989 4.965 1.00 53.19 206 VAL A N 1
ATOM 1674 C CA . VAL A 1 206 ? 15.144 21.042 4.346 1.00 53.19 206 VAL A CA 1
ATOM 1675 C C . VAL A 1 206 ? 14.393 22.371 4.435 1.00 53.19 206 VAL A C 1
ATOM 1677 O O . VAL A 1 206 ? 13.498 22.619 3.641 1.00 53.19 206 VAL A O 1
ATOM 1680 N N . GLY A 1 207 ? 14.801 23.233 5.373 1.00 55.50 207 GLY A N 1
ATOM 1681 C CA . GLY A 1 207 ? 14.452 24.663 5.392 1.00 55.50 207 GLY A CA 1
ATOM 1682 C C . GLY A 1 207 ? 12.958 25.007 5.445 1.00 55.50 207 GLY A C 1
ATOM 1683 O O . GLY A 1 207 ? 12.145 24.174 5.823 1.00 55.50 207 GLY A O 1
ATOM 1684 N N . ASP A 1 208 ? 12.621 26.265 5.133 1.00 51.94 208 ASP A N 1
ATOM 1685 C CA . ASP A 1 208 ? 11.251 26.798 5.188 1.00 51.94 208 ASP A CA 1
ATOM 1686 C C . ASP A 1 208 ? 10.268 25.955 4.358 1.00 51.94 208 ASP A C 1
ATOM 1688 O O . ASP A 1 208 ? 10.431 25.781 3.153 1.00 51.94 208 ASP A O 1
ATOM 1692 N N . ILE A 1 209 ? 9.223 25.461 5.024 1.00 56.44 209 ILE A N 1
ATOM 1693 C CA . ILE A 1 209 ? 8.249 24.472 4.520 1.00 56.44 209 ILE A CA 1
ATOM 1694 C C . ILE A 1 209 ? 6.929 25.150 4.123 1.00 56.44 209 ILE A C 1
ATOM 1696 O O . ILE A 1 209 ? 5.861 24.533 4.116 1.00 56.44 209 ILE A O 1
ATOM 1700 N N . ASN A 1 210 ? 6.981 26.452 3.849 1.00 57.28 210 ASN A N 1
ATOM 1701 C CA . ASN A 1 210 ? 5.797 27.224 3.503 1.00 57.28 210 ASN A CA 1
ATOM 1702 C C . ASN A 1 210 ? 5.325 26.822 2.092 1.00 57.28 210 ASN A C 1
ATOM 1704 O O . ASN A 1 210 ? 6.134 26.738 1.169 1.00 57.28 210 ASN A O 1
ATOM 1708 N N . ASP A 1 211 ? 4.024 26.550 1.944 1.00 64.31 211 ASP A N 1
ATOM 1709 C CA . ASP A 1 211 ? 3.338 26.215 0.680 1.00 64.31 211 ASP A CA 1
ATOM 1710 C C . ASP A 1 211 ? 3.751 24.910 -0.043 1.00 64.31 211 ASP A C 1
ATOM 1712 O O . ASP A 1 211 ? 3.566 24.767 -1.257 1.00 64.31 211 ASP A O 1
ATOM 1716 N N . VAL A 1 212 ? 4.258 23.898 0.670 1.00 73.50 212 VAL A N 1
ATOM 1717 C CA . VAL A 1 212 ? 4.516 22.584 0.047 1.00 73.50 212 VAL A CA 1
ATOM 1718 C C . VAL A 1 212 ? 3.212 21.808 -0.179 1.00 73.50 212 VAL A C 1
ATOM 1720 O O . VAL A 1 212 ? 2.569 21.344 0.758 1.00 73.50 212 VAL A O 1
ATOM 1723 N N . ASP A 1 213 ? 2.852 21.599 -1.448 1.00 82.81 213 ASP A N 1
ATOM 1724 C CA . ASP A 1 213 ? 1.744 20.726 -1.850 1.00 82.81 213 ASP A CA 1
ATOM 1725 C C . ASP A 1 213 ? 2.169 19.245 -1.873 1.00 82.81 213 ASP A C 1
ATOM 1727 O O . ASP A 1 213 ? 2.684 18.731 -2.876 1.00 82.81 213 ASP A O 1
ATOM 1731 N N . TYR A 1 214 ? 1.907 18.539 -0.771 1.00 86.19 214 TYR A N 1
ATOM 1732 C CA . TYR A 1 214 ? 2.279 17.130 -0.601 1.00 86.19 214 TYR A CA 1
ATOM 1733 C C . TYR A 1 214 ? 1.502 16.148 -1.491 1.00 86.19 214 TYR A C 1
ATOM 1735 O O . TYR A 1 214 ? 1.876 14.975 -1.577 1.00 86.19 214 TYR A O 1
ATOM 1743 N N . ARG A 1 215 ? 0.470 16.591 -2.224 1.00 89.06 215 ARG A N 1
ATOM 1744 C CA . ARG A 1 215 ? -0.194 15.742 -3.233 1.00 89.06 215 ARG A CA 1
ATOM 1745 C C . ARG A 1 215 ? 0.784 15.338 -4.337 1.00 89.06 215 ARG A C 1
ATOM 1747 O O . ARG A 1 215 ? 0.737 14.217 -4.837 1.00 89.06 215 ARG A O 1
ATOM 1754 N N . LYS A 1 216 ? 1.746 16.204 -4.675 1.00 85.69 216 LYS A N 1
ATOM 1755 C CA . LYS A 1 216 ? 2.809 15.880 -5.645 1.00 85.69 216 LYS A CA 1
ATOM 1756 C C . LYS A 1 216 ? 3.731 14.769 -5.133 1.00 85.69 216 LYS A C 1
ATOM 1758 O O . LYS A 1 216 ? 4.141 13.910 -5.917 1.00 85.69 216 LYS A O 1
ATOM 1763 N N . SER A 1 217 ? 3.981 14.727 -3.825 1.00 84.44 217 SER A N 1
ATOM 1764 C CA . SER A 1 217 ? 4.747 13.655 -3.185 1.00 84.44 217 SER A CA 1
ATOM 1765 C C . SER A 1 217 ? 4.046 12.306 -3.312 1.00 84.44 217 SER A C 1
ATOM 1767 O O . SER A 1 217 ? 4.694 11.303 -3.605 1.00 84.44 217 SER A O 1
ATOM 1769 N N . ASP A 1 218 ? 2.720 12.266 -3.175 1.00 86.75 218 ASP A N 1
ATOM 1770 C CA . ASP A 1 218 ? 1.944 11.041 -3.390 1.00 86.75 218 ASP A CA 1
ATOM 1771 C C . ASP A 1 218 ? 2.035 10.530 -4.829 1.00 86.75 218 ASP A C 1
ATOM 1773 O O . ASP A 1 218 ? 2.157 9.325 -5.035 1.00 86.75 218 ASP A O 1
ATOM 1777 N N . VAL A 1 219 ? 2.034 11.421 -5.827 1.00 84.06 219 VAL A N 1
ATOM 1778 C CA . VAL A 1 219 ? 2.224 11.034 -7.237 1.00 84.06 219 VAL A CA 1
ATOM 1779 C C . VAL A 1 219 ? 3.599 10.387 -7.437 1.00 84.06 219 VAL A C 1
ATOM 1781 O O . VAL A 1 219 ? 3.712 9.345 -8.089 1.00 84.06 219 VAL A O 1
ATOM 1784 N N . TYR A 1 220 ? 4.646 10.951 -6.825 1.00 82.81 220 TYR A N 1
ATOM 1785 C CA . TYR A 1 220 ? 5.985 10.357 -6.834 1.00 82.81 220 TYR A CA 1
ATOM 1786 C C . TYR A 1 220 ? 6.001 8.977 -6.161 1.00 82.81 220 TYR A C 1
ATOM 1788 O O . TYR A 1 220 ? 6.515 8.004 -6.722 1.00 82.81 220 TYR A O 1
ATOM 1796 N N . LEU A 1 221 ? 5.426 8.871 -4.961 1.00 82.12 221 LEU A N 1
ATOM 1797 C CA . LEU A 1 221 ? 5.378 7.631 -4.188 1.00 82.12 221 LEU A CA 1
ATOM 1798 C C . LEU A 1 221 ? 4.537 6.553 -4.879 1.00 82.12 221 LEU A C 1
ATOM 1800 O O . LEU A 1 221 ? 4.916 5.381 -4.861 1.00 82.12 221 LEU A O 1
ATOM 1804 N N . TYR A 1 222 ? 3.452 6.936 -5.551 1.00 87.81 222 TYR A N 1
ATOM 1805 C CA . TYR A 1 222 ? 2.669 6.062 -6.416 1.00 87.81 222 TYR A CA 1
ATOM 1806 C C . TYR A 1 222 ? 3.524 5.518 -7.560 1.00 87.81 222 TYR A C 1
ATOM 1808 O O . TYR A 1 222 ? 3.586 4.304 -7.741 1.00 87.81 222 TYR A O 1
ATOM 1816 N N . ALA A 1 223 ? 4.249 6.380 -8.281 1.00 79.62 223 ALA A N 1
ATOM 1817 C CA . ALA A 1 223 ? 5.129 5.951 -9.366 1.00 79.62 223 ALA A CA 1
ATOM 1818 C C . ALA A 1 223 ? 6.235 5.006 -8.866 1.00 79.62 223 ALA A C 1
ATOM 1820 O O . ALA A 1 223 ? 6.510 3.983 -9.496 1.00 79.62 223 ALA A O 1
ATOM 1821 N N . LYS A 1 224 ? 6.832 5.286 -7.700 1.00 76.50 224 LYS A N 1
ATOM 1822 C CA . LYS A 1 224 ? 7.805 4.389 -7.057 1.00 76.50 224 LYS A CA 1
ATOM 1823 C C . LYS A 1 224 ? 7.180 3.076 -6.606 1.00 76.50 224 LYS A C 1
ATOM 1825 O O . LYS A 1 224 ? 7.807 2.037 -6.766 1.00 76.50 224 LYS A O 1
ATOM 1830 N N . THR A 1 225 ? 5.958 3.096 -6.089 1.00 84.00 225 THR A N 1
ATOM 1831 C CA . THR A 1 225 ? 5.229 1.898 -5.652 1.00 84.00 225 THR A CA 1
ATOM 1832 C C . THR A 1 225 ? 4.831 1.029 -6.838 1.00 84.00 225 THR A C 1
ATOM 1834 O O . THR A 1 225 ? 5.079 -0.175 -6.810 1.00 84.00 225 THR A O 1
ATOM 1837 N N . LEU A 1 226 ? 4.318 1.635 -7.913 1.00 84.56 226 LEU A N 1
ATOM 1838 C CA . LEU A 1 226 ? 4.083 0.988 -9.202 1.00 84.56 226 LEU A CA 1
ATOM 1839 C C . LEU A 1 226 ? 5.372 0.349 -9.706 1.00 84.56 226 LEU A C 1
ATOM 1841 O O . LEU A 1 226 ? 5.395 -0.845 -9.997 1.00 84.56 226 LEU A O 1
ATOM 1845 N N . TRP A 1 227 ? 6.455 1.131 -9.740 1.00 73.00 227 TRP A N 1
ATOM 1846 C CA . TRP A 1 227 ? 7.768 0.642 -10.124 1.00 73.00 227 TRP A CA 1
ATOM 1847 C C . TRP A 1 227 ? 8.155 -0.548 -9.261 1.00 73.00 227 TRP A C 1
ATOM 1849 O O . TRP A 1 227 ? 8.412 -1.586 -9.833 1.00 73.00 227 TRP A O 1
ATOM 1859 N N . MET A 1 228 ? 8.092 -0.470 -7.929 1.00 76.19 228 MET A N 1
ATOM 1860 C CA . MET A 1 228 ? 8.424 -1.570 -7.016 1.00 76.19 228 MET A CA 1
ATOM 1861 C C . MET A 1 228 ? 7.546 -2.805 -7.222 1.00 76.19 228 MET A C 1
ATOM 1863 O O . MET A 1 228 ? 8.065 -3.907 -7.185 1.00 76.19 228 MET A O 1
ATOM 1867 N N . ILE A 1 229 ? 6.245 -2.665 -7.464 1.00 81.50 229 ILE A N 1
ATOM 1868 C CA . ILE A 1 229 ? 5.325 -3.798 -7.667 1.00 81.50 229 ILE A CA 1
ATOM 1869 C C . ILE A 1 229 ? 5.579 -4.482 -9.015 1.00 81.50 229 ILE A C 1
ATOM 1871 O O . ILE A 1 229 ? 5.513 -5.712 -9.120 1.00 81.50 229 ILE A O 1
ATOM 1875 N N . LEU A 1 230 ? 5.926 -3.698 -10.036 1.00 70.31 230 LEU A N 1
ATOM 1876 C CA . LEU A 1 230 ? 6.346 -4.201 -11.341 1.00 70.31 230 LEU A CA 1
ATOM 1877 C C . LEU A 1 230 ? 7.807 -4.700 -11.329 1.00 70.31 230 LEU A C 1
ATOM 1879 O O . LEU A 1 230 ? 8.121 -5.652 -12.033 1.00 70.31 230 LEU A O 1
ATOM 1883 N N . HIS A 1 231 ? 8.679 -4.114 -10.500 1.00 62.50 231 HIS A N 1
ATOM 1884 C CA . HIS A 1 231 ? 10.120 -4.387 -10.339 1.00 62.50 231 HIS A CA 1
ATOM 1885 C C . HIS A 1 231 ? 10.464 -5.334 -9.188 1.00 62.50 231 HIS A C 1
ATOM 1887 O O . HIS A 1 231 ? 11.605 -5.791 -9.122 1.00 62.50 231 HIS A O 1
ATOM 1893 N N . CYS A 1 232 ? 9.485 -5.815 -8.413 1.00 52.44 232 CYS A N 1
ATOM 1894 C CA . CYS A 1 232 ? 9.553 -7.117 -7.736 1.00 52.44 232 CYS A CA 1
ATOM 1895 C C . CYS A 1 232 ? 9.914 -8.241 -8.730 1.00 52.44 232 CYS A C 1
ATOM 1897 O O . CYS A 1 232 ? 10.131 -9.377 -8.324 1.00 52.44 232 CYS A O 1
ATOM 1899 N N . ASN A 1 233 ? 10.003 -7.895 -10.018 1.00 47.75 233 ASN A N 1
ATOM 1900 C CA . ASN A 1 233 ? 10.460 -8.676 -11.130 1.00 47.75 233 ASN A CA 1
ATOM 1901 C C . ASN A 1 233 ? 11.929 -8.473 -11.577 1.00 47.75 233 ASN A C 1
ATOM 1903 O O . ASN A 1 233 ? 12.382 -9.287 -12.355 1.00 47.75 233 ASN A O 1
ATOM 1907 N N . LEU A 1 234 ? 12.749 -7.511 -11.122 1.00 44.84 234 LEU A N 1
ATOM 1908 C CA . LEU A 1 234 ? 14.121 -7.398 -11.687 1.00 44.84 234 LEU A CA 1
ATOM 1909 C C . LEU A 1 234 ? 15.024 -8.611 -11.385 1.00 44.84 234 LEU A C 1
ATOM 1911 O O . LEU A 1 234 ? 15.873 -8.961 -12.201 1.00 44.84 234 LEU A O 1
ATOM 1915 N N . ASN A 1 235 ? 14.824 -9.279 -10.243 1.00 43.25 235 ASN A N 1
ATOM 1916 C CA . ASN A 1 235 ? 15.512 -10.536 -9.927 1.00 43.25 235 ASN A CA 1
ATOM 1917 C C . ASN A 1 235 ? 14.803 -11.778 -10.499 1.00 43.25 235 ASN A C 1
ATOM 1919 O O . ASN A 1 235 ? 15.473 -12.784 -10.700 1.00 43.25 235 ASN A O 1
ATOM 1923 N N . SER A 1 236 ? 13.494 -11.732 -10.784 1.00 42.84 236 SER A N 1
ATOM 1924 C CA . SER A 1 236 ? 12.755 -12.852 -11.406 1.00 42.84 236 SER A CA 1
ATOM 1925 C C . SER A 1 236 ? 12.609 -12.751 -12.931 1.00 42.84 236 SER A C 1
ATOM 1927 O O . SER A 1 236 ? 12.213 -13.719 -13.563 1.00 42.84 236 SER A O 1
ATOM 1929 N N . MET A 1 237 ? 12.991 -11.622 -13.534 1.00 47.28 237 MET A N 1
ATOM 1930 C CA . MET A 1 237 ? 13.206 -11.430 -14.975 1.00 47.28 237 MET A CA 1
ATOM 1931 C C . MET A 1 237 ? 14.548 -12.013 -15.429 1.00 47.28 237 MET A C 1
ATOM 1933 O O . MET A 1 237 ? 14.790 -12.152 -16.628 1.00 47.28 237 MET A O 1
ATOM 1937 N N . VAL A 1 238 ? 15.433 -12.347 -14.481 1.00 52.78 238 VAL A N 1
ATOM 1938 C CA . VAL A 1 238 ? 16.694 -13.035 -14.757 1.00 52.78 238 VAL A CA 1
ATOM 1939 C C . VAL A 1 238 ? 16.390 -14.371 -15.432 1.00 52.78 238 VAL A C 1
ATOM 1941 O O . VAL A 1 238 ? 15.851 -15.277 -14.808 1.00 52.78 238 VAL A O 1
ATOM 1944 N N . GLY A 1 239 ? 16.747 -14.482 -16.710 1.00 53.72 239 GLY A N 1
ATOM 1945 C CA . GLY A 1 239 ? 16.464 -15.647 -17.548 1.00 53.72 239 GLY A CA 1
ATOM 1946 C C . GLY A 1 239 ? 15.110 -15.645 -18.267 1.00 53.72 239 GLY A C 1
ATOM 1947 O O . GLY A 1 239 ? 14.936 -16.496 -19.125 1.00 53.72 239 GLY A O 1
ATOM 1948 N N . ALA A 1 240 ? 14.204 -14.700 -17.984 1.00 55.31 240 ALA A N 1
ATOM 1949 C CA . ALA A 1 240 ? 12.879 -14.595 -18.620 1.00 55.31 240 ALA A CA 1
ATOM 1950 C C . ALA A 1 240 ? 12.726 -13.365 -19.537 1.00 55.31 240 ALA A C 1
ATOM 1952 O O . ALA A 1 240 ? 11.767 -13.267 -20.295 1.00 55.31 240 ALA A O 1
ATOM 1953 N N . VAL A 1 241 ? 13.654 -12.404 -19.465 1.00 65.75 241 VAL A N 1
ATOM 1954 C CA . VAL A 1 241 ? 13.649 -11.186 -20.291 1.00 65.75 241 VAL A CA 1
ATOM 1955 C C . VAL A 1 241 ? 14.964 -11.054 -21.043 1.00 65.75 241 VAL A C 1
ATOM 1957 O O . VAL A 1 241 ? 16.045 -11.216 -20.472 1.00 65.75 241 VAL A O 1
ATOM 1960 N N . GLY A 1 242 ? 14.863 -10.737 -22.328 1.00 81.44 242 GLY A N 1
ATOM 1961 C CA . GLY A 1 242 ? 15.959 -10.360 -23.198 1.00 81.44 242 GLY A CA 1
ATOM 1962 C C . GLY A 1 242 ? 16.021 -8.847 -23.351 1.00 81.44 242 GLY A C 1
ATOM 1963 O O . GLY A 1 242 ? 14.995 -8.166 -23.362 1.00 81.44 242 GLY A O 1
ATOM 1964 N N . LEU A 1 243 ? 17.232 -8.315 -23.454 1.00 87.12 243 LEU A N 1
ATOM 1965 C CA . LEU A 1 243 ? 17.463 -6.926 -23.828 1.00 87.12 243 LEU A CA 1
ATOM 1966 C C . LEU A 1 243 ? 17.821 -6.865 -25.308 1.00 87.12 243 LEU A C 1
ATOM 1968 O O . LEU A 1 243 ? 18.800 -7.491 -25.717 1.00 87.12 243 LEU A O 1
ATOM 1972 N N . VAL A 1 244 ? 17.050 -6.098 -26.075 1.00 90.38 244 VAL A N 1
ATOM 1973 C CA . VAL A 1 244 ? 17.335 -5.781 -27.477 1.00 90.38 244 VAL A CA 1
ATOM 1974 C C . VAL A 1 244 ? 17.842 -4.355 -27.542 1.00 90.38 244 VAL A C 1
ATOM 1976 O O . VAL A 1 244 ? 17.112 -3.418 -27.225 1.00 90.38 244 VAL A O 1
ATOM 1979 N N . PHE A 1 245 ? 19.106 -4.182 -27.918 1.00 91.00 245 PHE A N 1
ATOM 1980 C CA . PHE A 1 245 ? 19.698 -2.855 -28.065 1.00 91.00 245 PHE A CA 1
ATOM 1981 C C . PHE A 1 245 ? 19.389 -2.337 -29.465 1.00 91.00 245 PHE A C 1
ATOM 1983 O O . PHE A 1 245 ? 19.632 -3.038 -30.441 1.00 91.00 245 PHE A O 1
ATOM 1990 N N . VAL A 1 246 ? 18.870 -1.118 -29.574 1.00 89.62 246 VAL A N 1
ATOM 1991 C CA . VAL A 1 246 ? 18.576 -0.467 -30.851 1.00 89.62 246 VAL A CA 1
ATOM 1992 C C . VAL A 1 246 ? 19.390 0.814 -30.955 1.00 89.62 246 VAL A C 1
ATOM 1994 O O . VAL A 1 246 ? 19.309 1.686 -30.090 1.00 89.62 246 VAL A O 1
ATOM 1997 N N . GLU A 1 247 ? 20.168 0.929 -32.026 1.00 85.06 247 GLU A N 1
ATOM 1998 C CA . GLU A 1 247 ? 20.989 2.103 -32.338 1.00 85.06 247 GLU A CA 1
ATOM 1999 C C . GLU A 1 247 ? 20.900 2.383 -33.839 1.00 85.06 247 GLU A C 1
ATOM 2001 O O . GLU A 1 247 ? 21.034 1.476 -34.660 1.00 85.06 247 GLU A O 1
ATOM 2006 N N . ASN A 1 248 ? 20.616 3.640 -34.201 1.00 81.69 248 ASN A N 1
ATOM 2007 C CA . ASN A 1 248 ? 20.424 4.086 -35.588 1.00 81.69 248 ASN A CA 1
ATOM 2008 C C . ASN A 1 248 ? 19.437 3.218 -36.398 1.00 81.69 248 ASN A C 1
ATOM 2010 O O . ASN A 1 248 ? 19.640 2.961 -37.581 1.00 81.69 248 ASN A O 1
ATOM 2014 N N . GLY A 1 249 ? 18.370 2.737 -35.749 1.00 78.56 249 GLY A N 1
ATOM 2015 C CA . GLY A 1 249 ? 17.346 1.887 -36.370 1.00 78.56 249 GLY A CA 1
ATOM 2016 C C . GLY A 1 249 ? 17.751 0.422 -36.565 1.00 78.56 249 GLY A C 1
ATOM 2017 O O . GLY A 1 249 ? 16.947 -0.361 -37.062 1.00 78.56 249 GLY A O 1
ATOM 2018 N N . LYS A 1 250 ? 18.964 0.030 -36.158 1.00 85.00 250 LYS A N 1
ATOM 2019 C CA . LYS A 1 250 ? 19.432 -1.355 -36.202 1.00 85.00 250 LYS A CA 1
ATOM 2020 C C . LYS A 1 250 ? 19.260 -2.018 -34.842 1.00 85.00 250 LYS A C 1
ATOM 2022 O O . LYS A 1 250 ? 19.717 -1.489 -33.830 1.00 85.00 250 LYS A O 1
ATOM 2027 N N . GLU A 1 251 ? 18.626 -3.185 -34.837 1.00 89.00 251 GLU A N 1
ATOM 2028 C CA . GLU A 1 251 ? 18.450 -4.007 -33.642 1.00 89.00 251 GLU A CA 1
ATOM 2029 C C . GLU A 1 251 ? 19.624 -4.975 -33.466 1.00 89.00 251 GLU A C 1
ATOM 2031 O O . GLU A 1 251 ? 20.091 -5.617 -34.411 1.00 89.00 251 GLU A O 1
ATOM 2036 N N . TYR A 1 252 ? 20.097 -5.092 -32.231 1.00 85.56 252 TYR A N 1
ATOM 2037 C CA . TYR A 1 252 ? 21.220 -5.928 -31.846 1.00 85.56 252 TYR A CA 1
ATOM 2038 C C . TYR A 1 252 ? 20.756 -6.976 -30.848 1.00 85.56 252 TYR A C 1
ATOM 2040 O O . TYR A 1 252 ? 20.786 -6.722 -29.647 1.00 85.56 252 TYR A O 1
ATOM 2048 N N . GLY A 1 253 ? 20.382 -8.145 -31.382 1.00 78.06 253 GLY A N 1
ATOM 2049 C CA . GLY A 1 253 ? 20.129 -9.395 -30.657 1.00 78.06 253 GLY A CA 1
ATOM 2050 C C . GLY A 1 253 ? 19.098 -9.315 -29.528 1.00 78.06 253 GLY A C 1
ATOM 2051 O O . GLY A 1 253 ? 18.661 -8.252 -29.125 1.00 78.06 253 GLY A O 1
ATOM 2052 N N . SER A 1 254 ? 18.715 -10.465 -28.979 1.00 84.50 254 SER A N 1
ATOM 2053 C CA . SER A 1 254 ? 18.026 -10.527 -27.688 1.00 84.50 254 SER A CA 1
ATOM 2054 C C . SER A 1 254 ? 18.994 -11.129 -26.685 1.00 84.50 254 SER A C 1
ATOM 2056 O O . SER A 1 254 ? 19.379 -12.293 -26.810 1.00 84.50 254 SER A O 1
ATOM 2058 N N . PHE A 1 255 ? 19.457 -10.324 -25.730 1.00 89.25 255 PHE A N 1
ATOM 2059 C CA . PHE A 1 255 ? 20.445 -10.765 -24.751 1.00 89.25 255 PHE A CA 1
ATOM 2060 C C . PHE A 1 255 ? 19.776 -11.079 -23.416 1.00 89.25 255 PHE A C 1
ATOM 2062 O O . PHE A 1 255 ? 19.313 -10.151 -22.745 1.00 89.25 255 PHE A O 1
ATOM 2069 N N . PRO A 1 256 ? 19.752 -12.352 -22.978 1.00 87.69 256 PRO A N 1
ATOM 2070 C CA . PRO A 1 256 ? 19.088 -12.709 -21.739 1.00 87.69 256 PRO A CA 1
ATOM 2071 C C . PRO A 1 256 ? 19.663 -11.985 -20.535 1.00 87.69 256 PRO A C 1
ATOM 2073 O O . PRO A 1 256 ? 20.863 -12.060 -20.254 1.00 87.69 256 PRO A O 1
ATOM 2076 N N . LEU A 1 257 ? 18.786 -11.311 -19.801 1.00 82.56 257 LEU A N 1
ATOM 2077 C CA . LEU A 1 257 ? 19.118 -10.597 -18.588 1.00 82.56 257 LEU A CA 1
ATOM 2078 C C . LEU A 1 257 ? 19.502 -11.594 -17.494 1.00 82.56 257 LEU A C 1
ATOM 2080 O O . LEU A 1 257 ? 18.807 -12.571 -17.232 1.00 82.56 257 LEU A O 1
ATOM 2084 N N . ARG A 1 258 ? 20.636 -11.352 -16.840 1.00 81.94 258 ARG A N 1
ATOM 2085 C CA . ARG A 1 258 ? 21.189 -12.197 -15.771 1.00 81.94 258 ARG A CA 1
ATOM 2086 C C . ARG A 1 258 ? 21.244 -11.505 -14.418 1.00 81.94 258 ARG A C 1
ATOM 2088 O O . ARG A 1 258 ? 21.287 -12.186 -13.398 1.00 81.94 258 ARG A O 1
ATOM 2095 N N . LYS A 1 259 ? 21.336 -10.175 -14.392 1.00 79.88 259 LYS A N 1
ATOM 2096 C CA . LYS A 1 259 ? 21.341 -9.365 -13.164 1.00 79.88 259 LYS A CA 1
ATOM 2097 C C . LYS A 1 259 ? 21.146 -7.893 -13.521 1.00 79.88 259 LYS A C 1
ATOM 2099 O O . LYS A 1 259 ? 21.665 -7.466 -14.545 1.00 79.88 259 LYS A O 1
ATOM 2104 N N . VAL A 1 260 ? 20.518 -7.118 -12.642 1.00 77.81 260 VAL A N 1
ATOM 2105 C CA . VAL A 1 260 ? 20.536 -5.647 -12.690 1.00 77.81 260 VAL A CA 1
ATOM 2106 C C . VAL A 1 260 ? 20.849 -5.103 -11.303 1.00 77.81 260 VAL A C 1
ATOM 2108 O O . VAL A 1 260 ? 20.394 -5.647 -10.297 1.00 77.81 260 VAL A O 1
ATOM 2111 N N . ARG A 1 261 ? 21.650 -4.042 -11.239 1.00 79.00 261 ARG A N 1
ATOM 2112 C CA . ARG A 1 261 ? 21.978 -3.318 -10.012 1.00 79.00 261 ARG A CA 1
ATOM 2113 C C . ARG A 1 261 ? 22.162 -1.838 -10.333 1.00 79.00 261 ARG A C 1
ATOM 2115 O O . ARG A 1 261 ? 22.962 -1.505 -11.194 1.00 79.00 261 ARG A O 1
ATOM 2122 N N . CYS A 1 262 ? 21.469 -0.956 -9.619 1.00 77.56 262 CYS A N 1
ATOM 2123 C CA . CYS A 1 262 ? 21.794 0.470 -9.650 1.00 77.56 262 CYS A CA 1
ATOM 2124 C C . CYS A 1 262 ? 23.122 0.692 -8.909 1.00 77.56 262 CYS A C 1
ATOM 2126 O O . CYS A 1 262 ? 23.295 0.167 -7.805 1.00 77.56 262 CYS A O 1
ATOM 2128 N N . ILE A 1 263 ? 24.068 1.395 -9.537 1.00 79.06 263 ILE A N 1
ATOM 2129 C CA . ILE A 1 263 ? 25.346 1.769 -8.919 1.00 79.06 263 ILE A CA 1
ATOM 2130 C C . ILE A 1 263 ? 25.176 3.114 -8.211 1.00 79.06 263 ILE A C 1
ATOM 2132 O O . ILE A 1 263 ? 25.405 3.193 -7.007 1.00 79.06 263 ILE A O 1
ATOM 2136 N N . GLN A 1 264 ? 24.776 4.145 -8.960 1.00 76.69 264 GLN A N 1
ATOM 2137 C CA . GLN A 1 264 ? 24.603 5.513 -8.474 1.00 76.69 264 GLN A CA 1
ATOM 2138 C C . GLN A 1 264 ? 23.704 6.301 -9.434 1.00 76.69 264 GLN A C 1
ATOM 2140 O O . GLN A 1 264 ? 23.900 6.219 -10.642 1.00 76.69 264 GLN A O 1
ATOM 2145 N N . ASP A 1 265 ? 22.769 7.090 -8.900 1.00 80.25 265 ASP A N 1
ATOM 2146 C CA . ASP A 1 265 ? 21.849 7.947 -9.659 1.00 80.25 265 ASP A CA 1
ATOM 2147 C C . ASP A 1 265 ? 21.162 7.201 -10.813 1.00 80.25 265 ASP A C 1
ATOM 2149 O O . ASP A 1 265 ? 20.259 6.388 -10.596 1.00 80.25 265 ASP A O 1
ATOM 2153 N N . ASN A 1 266 ? 21.603 7.470 -12.040 1.00 80.88 266 ASN A N 1
ATOM 2154 C CA . ASN A 1 266 ? 21.083 6.890 -13.262 1.00 80.88 266 ASN A CA 1
ATOM 2155 C C . ASN A 1 266 ? 22.037 5.874 -13.913 1.00 80.88 266 ASN A C 1
ATOM 2157 O O . ASN A 1 266 ? 21.757 5.414 -15.017 1.00 80.88 266 ASN A O 1
ATOM 2161 N N . LEU A 1 267 ? 23.140 5.516 -13.249 1.00 86.62 267 LEU A N 1
ATOM 2162 C CA . LEU A 1 267 ? 24.120 4.532 -13.695 1.00 86.62 267 LEU A CA 1
ATOM 2163 C C . LEU A 1 267 ? 23.782 3.132 -13.172 1.00 86.62 267 LEU A C 1
ATOM 2165 O O . LEU A 1 267 ? 23.691 2.889 -11.964 1.00 86.62 267 LEU A O 1
ATOM 2169 N N . PHE A 1 268 ? 23.679 2.178 -14.093 1.00 84.44 268 PHE A N 1
ATOM 2170 C CA . PHE A 1 268 ? 23.298 0.802 -13.808 1.00 84.44 268 PHE A CA 1
ATOM 2171 C C . PHE A 1 268 ? 24.372 -0.180 -14.249 1.00 84.44 268 PHE A C 1
ATOM 2173 O O . PHE A 1 268 ? 24.964 -0.064 -15.314 1.00 84.44 268 PHE A O 1
ATOM 2180 N N . GLU A 1 269 ? 24.560 -1.206 -13.432 1.00 89.88 269 GLU A N 1
ATOM 2181 C CA . GLU A 1 269 ? 25.238 -2.437 -13.790 1.00 89.88 269 GLU A CA 1
ATOM 2182 C C . GLU A 1 269 ? 24.200 -3.460 -14.244 1.00 89.88 269 GLU A C 1
ATOM 2184 O O . GLU A 1 269 ? 23.348 -3.901 -13.467 1.00 89.88 269 GLU A O 1
ATOM 2189 N N . ILE A 1 270 ? 24.321 -3.902 -15.485 1.00 89.25 270 ILE A N 1
ATOM 2190 C CA . ILE A 1 270 ? 23.499 -4.949 -16.068 1.00 89.25 270 ILE A CA 1
ATOM 2191 C C . ILE A 1 270 ? 24.391 -6.114 -16.419 1.00 89.25 270 ILE A C 1
ATOM 2193 O O . ILE A 1 270 ? 25.465 -5.950 -16.981 1.00 89.25 270 ILE A O 1
ATOM 2197 N N . ALA A 1 271 ? 23.954 -7.318 -16.099 1.00 90.06 271 ALA A N 1
ATOM 2198 C CA . ALA A 1 271 ? 24.596 -8.502 -16.608 1.00 90.06 271 ALA A CA 1
ATOM 2199 C C . ALA A 1 271 ? 23.690 -9.217 -17.589 1.00 90.06 271 ALA A C 1
ATOM 2201 O O . ALA A 1 271 ? 22.527 -9.451 -17.274 1.00 90.06 271 ALA A O 1
ATOM 2202 N N . ILE A 1 272 ? 24.254 -9.625 -18.718 1.00 91.31 272 ILE A N 1
ATOM 2203 C CA . ILE A 1 272 ? 23.560 -10.365 -19.768 1.00 91.31 272 ILE A CA 1
ATOM 2204 C C . ILE A 1 272 ? 24.318 -11.644 -20.126 1.00 91.31 272 ILE A C 1
ATOM 2206 O O . ILE A 1 272 ? 25.520 -11.771 -19.861 1.00 91.31 272 ILE A O 1
ATOM 2210 N N . SER A 1 273 ? 23.618 -12.610 -20.714 1.00 89.25 273 SER A N 1
ATOM 2211 C CA . SER A 1 273 ? 24.251 -13.750 -21.375 1.00 89.25 273 SER A CA 1
ATOM 2212 C C . SER A 1 273 ? 24.880 -13.303 -22.689 1.00 89.25 273 SER A C 1
ATOM 2214 O O . SER A 1 273 ? 24.196 -12.785 -23.565 1.00 89.25 273 SER A O 1
ATOM 2216 N N . ASN A 1 274 ? 26.189 -13.509 -22.816 1.00 89.69 274 ASN A N 1
ATOM 2217 C CA . ASN A 1 274 ? 26.945 -13.110 -23.992 1.00 89.69 274 ASN A CA 1
ATOM 2218 C C . ASN A 1 274 ? 26.964 -14.228 -25.046 1.00 89.69 274 ASN A C 1
ATOM 2220 O O . ASN A 1 274 ? 27.560 -15.278 -24.779 1.00 89.69 274 ASN A O 1
ATOM 2224 N N . PRO A 1 275 ? 26.383 -14.026 -26.241 1.00 87.12 275 PRO A N 1
ATOM 2225 C CA . PRO A 1 275 ? 26.358 -15.061 -27.270 1.00 87.12 275 PRO A CA 1
ATOM 2226 C C . PRO A 1 275 ? 27.754 -15.407 -27.808 1.00 87.12 275 PRO A C 1
ATOM 2228 O O . PRO A 1 275 ? 27.991 -16.556 -28.160 1.00 87.12 275 PRO A O 1
ATOM 2231 N N . TYR A 1 276 ? 28.708 -14.469 -27.796 1.00 87.75 276 TYR A N 1
ATOM 2232 C CA . TYR A 1 276 ? 30.050 -14.680 -28.361 1.00 87.75 276 TYR A CA 1
ATOM 2233 C C . TYR A 1 276 ? 30.978 -15.532 -27.484 1.00 87.75 276 TYR A C 1
ATOM 2235 O O . TYR A 1 276 ? 32.044 -15.942 -27.928 1.00 87.75 276 TYR A O 1
ATOM 2243 N N . TYR A 1 277 ? 30.590 -15.805 -26.236 1.00 87.44 277 TYR A N 1
ATOM 2244 C CA . TYR A 1 277 ? 31.401 -16.564 -25.279 1.00 87.44 277 TYR A CA 1
ATOM 2245 C C . TYR A 1 277 ? 30.570 -17.663 -24.609 1.00 87.44 277 TYR A C 1
ATOM 2247 O O . TYR A 1 277 ? 30.540 -17.768 -23.381 1.00 87.44 277 TYR A O 1
ATOM 2255 N N . ASN A 1 278 ? 29.866 -18.470 -25.411 1.00 81.19 278 ASN A N 1
ATOM 2256 C CA . ASN A 1 278 ? 29.052 -19.609 -24.959 1.00 81.19 278 ASN A CA 1
ATOM 2257 C C . ASN A 1 278 ? 28.044 -19.237 -23.855 1.00 81.19 278 ASN A C 1
ATOM 2259 O O . ASN A 1 278 ? 27.891 -19.946 -22.860 1.00 81.19 278 ASN A O 1
ATOM 2263 N N . GLY A 1 279 ? 27.408 -18.069 -23.969 1.00 78.62 279 GLY A N 1
ATOM 2264 C CA . GLY A 1 279 ? 26.411 -17.597 -23.006 1.00 78.62 279 GLY A CA 1
ATOM 2265 C C . GLY A 1 279 ? 26.980 -17.113 -21.669 1.00 78.62 279 GLY A C 1
ATOM 2266 O O . GLY A 1 279 ? 26.193 -16.780 -20.772 1.00 78.62 279 GLY A O 1
ATOM 2267 N N . ARG A 1 280 ? 28.316 -17.041 -21.516 1.00 86.44 280 ARG A N 1
ATOM 2268 C CA . ARG A 1 280 ? 28.971 -16.523 -20.305 1.00 86.44 280 ARG A CA 1
ATOM 2269 C C . ARG A 1 280 ? 28.479 -15.116 -19.985 1.00 86.44 280 ARG A C 1
ATOM 2271 O O . ARG A 1 280 ? 28.179 -14.307 -20.856 1.00 86.44 280 ARG A O 1
ATOM 2278 N N . LYS A 1 281 ? 28.416 -14.821 -18.692 1.00 90.75 281 LYS A N 1
ATOM 2279 C CA . LYS A 1 281 ? 27.934 -13.539 -18.182 1.00 90.75 281 LYS A CA 1
ATOM 2280 C C . LYS A 1 281 ? 28.884 -12.399 -18.576 1.00 90.75 281 LYS A C 1
ATOM 2282 O O . LYS A 1 281 ? 30.023 -12.386 -18.108 1.00 90.75 281 LYS A O 1
ATOM 2287 N N . LYS A 1 282 ? 28.392 -11.421 -19.343 1.00 94.50 282 LYS A N 1
ATOM 2288 C CA . LYS A 1 282 ? 29.031 -10.106 -19.535 1.00 94.50 282 LYS A CA 1
ATOM 2289 C C . LYS A 1 282 ? 28.368 -9.100 -18.600 1.00 94.50 282 LYS A C 1
ATOM 2291 O O . LYS A 1 282 ? 27.152 -9.136 -18.433 1.00 94.50 282 LYS A O 1
ATOM 2296 N N . ILE A 1 283 ? 29.164 -8.252 -17.959 1.00 94.81 283 ILE A N 1
ATOM 2297 C CA . ILE A 1 283 ? 28.695 -7.157 -17.107 1.00 94.81 283 ILE A CA 1
ATOM 2298 C C . ILE A 1 283 ? 28.888 -5.851 -17.873 1.00 94.81 283 ILE A C 1
ATOM 2300 O O . ILE A 1 283 ? 29.979 -5.590 -18.365 1.00 94.81 283 ILE A O 1
ATOM 2304 N N . ILE A 1 284 ? 27.841 -5.048 -17.953 1.00 94.19 284 ILE A N 1
ATOM 2305 C CA . ILE A 1 284 ? 27.785 -3.798 -18.693 1.00 94.19 284 ILE A CA 1
ATOM 2306 C C . ILE A 1 284 ? 27.344 -2.703 -17.732 1.00 94.19 284 ILE A C 1
ATOM 2308 O O . ILE A 1 284 ? 26.299 -2.812 -17.095 1.00 94.19 284 ILE A O 1
ATOM 2312 N N . GLU A 1 285 ? 28.147 -1.657 -17.618 1.00 93.81 285 GLU A N 1
ATOM 2313 C CA . GLU A 1 285 ? 27.783 -0.424 -16.930 1.00 93.81 285 GLU A CA 1
ATOM 2314 C C . GLU A 1 285 ? 27.249 0.575 -17.962 1.00 93.81 285 GLU A C 1
ATOM 2316 O O . GLU A 1 285 ? 27.941 0.892 -18.929 1.00 93.81 285 GLU A O 1
ATOM 2321 N N . LEU A 1 286 ? 26.017 1.047 -17.786 1.00 91.69 286 LEU A N 1
ATOM 2322 C CA . LEU A 1 286 ? 25.385 2.022 -18.675 1.00 91.69 286 LEU A CA 1
ATOM 2323 C C . LEU A 1 286 ? 24.431 2.931 -17.906 1.00 91.69 286 LEU A C 1
ATOM 2325 O O . LEU A 1 286 ? 23.816 2.513 -16.922 1.00 91.69 286 LEU A O 1
ATOM 2329 N N . ALA A 1 287 ? 24.312 4.175 -18.358 1.00 88.38 287 ALA A N 1
ATOM 2330 C CA . ALA A 1 287 ? 23.399 5.135 -17.764 1.00 88.38 287 ALA A CA 1
ATOM 2331 C C . ALA A 1 287 ? 22.059 5.150 -18.496 1.00 88.38 287 ALA A C 1
ATOM 2333 O O . ALA A 1 287 ? 22.029 5.148 -19.725 1.00 88.38 287 ALA A O 1
ATOM 2334 N N . PHE A 1 288 ? 20.964 5.217 -17.745 1.00 83.31 288 PHE A N 1
ATOM 2335 C CA . PHE A 1 288 ? 19.621 5.401 -18.283 1.00 83.31 288 PHE A CA 1
ATOM 2336 C C . PHE A 1 288 ? 19.168 6.848 -18.140 1.00 83.31 288 PHE A C 1
ATOM 2338 O O . PHE A 1 288 ? 19.414 7.488 -17.125 1.00 83.31 288 PHE A O 1
ATOM 2345 N N . SER A 1 289 ? 18.505 7.385 -19.156 1.00 82.06 289 SER A N 1
ATOM 2346 C CA . SER A 1 289 ? 17.820 8.674 -19.065 1.00 82.06 289 SER A CA 1
ATOM 2347 C C . SER A 1 289 ? 16.349 8.478 -18.728 1.00 82.06 289 SER A C 1
ATOM 2349 O O . SER A 1 289 ? 15.841 9.150 -17.838 1.00 82.06 289 SER A O 1
ATOM 2351 N N . ASN A 1 290 ? 15.683 7.526 -19.386 1.00 72.50 290 ASN A N 1
ATOM 2352 C CA . ASN A 1 290 ? 14.246 7.320 -19.256 1.00 72.50 290 ASN A CA 1
ATOM 2353 C C . ASN A 1 290 ? 13.858 5.842 -19.326 1.00 72.50 290 ASN A C 1
ATOM 2355 O O . ASN A 1 290 ? 14.536 5.015 -19.933 1.00 72.50 290 ASN A O 1
ATOM 2359 N N . ILE A 1 291 ? 12.699 5.541 -18.744 1.00 71.88 291 ILE A N 1
ATOM 2360 C CA . ILE A 1 291 ? 11.980 4.278 -18.909 1.00 71.88 291 ILE A CA 1
ATOM 2361 C C . ILE A 1 291 ? 10.602 4.632 -19.459 1.00 71.88 291 ILE A C 1
ATOM 2363 O O . ILE A 1 291 ? 9.889 5.431 -18.853 1.00 71.88 291 ILE A O 1
ATOM 2367 N N . ARG A 1 292 ? 10.216 4.051 -20.596 1.00 72.44 292 ARG A N 1
ATOM 2368 C CA . ARG A 1 292 ? 8.909 4.274 -21.224 1.00 72.44 292 ARG A CA 1
ATOM 2369 C C . ARG A 1 292 ? 8.129 2.968 -21.264 1.00 72.44 292 ARG A C 1
ATOM 2371 O O . ARG A 1 292 ? 8.645 1.951 -21.716 1.00 72.44 292 ARG A O 1
ATOM 2378 N N . LEU A 1 293 ? 6.875 3.021 -20.828 1.00 58.38 293 LEU A N 1
ATOM 2379 C CA . LEU A 1 293 ? 5.909 1.936 -20.968 1.00 58.38 293 LEU A CA 1
ATOM 2380 C C . LEU A 1 293 ? 4.867 2.354 -22.009 1.00 58.38 293 LEU A C 1
ATOM 2382 O O . LEU A 1 293 ? 4.231 3.399 -21.860 1.00 58.38 293 LEU A O 1
ATOM 2386 N N . LYS A 1 294 ? 4.714 1.572 -23.078 1.00 62.78 294 LYS A N 1
ATOM 2387 C CA . LYS A 1 294 ? 3.731 1.835 -24.138 1.00 62.78 294 LYS A CA 1
ATOM 2388 C C . LYS A 1 294 ? 2.372 1.205 -23.807 1.00 62.78 294 LYS A C 1
ATOM 2390 O O . LYS A 1 294 ? 2.262 0.355 -22.927 1.00 62.78 294 LYS A O 1
ATOM 2395 N N . LYS A 1 295 ? 1.322 1.612 -24.537 1.00 47.50 295 LYS A N 1
ATOM 2396 C CA . LYS A 1 295 ? -0.055 1.086 -24.384 1.00 47.50 295 LYS A CA 1
ATOM 2397 C C . LYS A 1 295 ? -0.158 -0.426 -24.617 1.00 47.50 295 LYS A C 1
ATOM 2399 O O . LYS A 1 295 ? -1.025 -1.067 -24.038 1.00 47.50 295 LYS A O 1
ATOM 2404 N N . ASP A 1 296 ? 0.720 -0.974 -25.450 1.00 56.44 296 ASP A N 1
ATOM 2405 C CA . ASP A 1 296 ? 0.840 -2.410 -25.732 1.00 56.44 296 ASP A CA 1
ATOM 2406 C C . ASP A 1 296 ? 1.650 -3.169 -24.666 1.00 56.44 296 ASP A C 1
ATOM 2408 O O . ASP A 1 296 ? 1.977 -4.336 -24.855 1.00 56.44 296 ASP A O 1
ATOM 2412 N N . MET A 1 297 ? 1.973 -2.513 -23.545 1.00 48.66 297 MET A N 1
ATOM 2413 C CA . MET A 1 297 ? 2.760 -3.049 -22.435 1.00 48.66 297 MET A CA 1
ATOM 2414 C C . MET A 1 297 ? 4.241 -3.302 -22.744 1.00 48.66 297 MET A C 1
ATOM 2416 O O . MET A 1 297 ? 4.956 -3.811 -21.878 1.00 48.66 297 MET A O 1
ATOM 2420 N N . SER A 1 298 ? 4.740 -2.901 -23.918 1.00 63.19 298 SER A N 1
ATOM 2421 C CA . SER A 1 298 ? 6.175 -2.944 -24.201 1.00 63.19 298 SER A CA 1
ATOM 2422 C C . SER A 1 298 ? 6.928 -1.894 -23.375 1.00 63.19 298 SER A C 1
ATOM 2424 O O . SER A 1 298 ? 6.489 -0.748 -23.218 1.00 63.19 298 SER A O 1
ATOM 2426 N N . CYS A 1 299 ? 8.067 -2.303 -22.815 1.00 65.44 299 CYS A N 1
ATOM 2427 C CA . CYS A 1 299 ? 8.936 -1.455 -22.005 1.00 65.44 299 CYS A CA 1
ATOM 2428 C C . CYS A 1 299 ? 10.213 -1.138 -22.784 1.00 65.44 299 CYS A C 1
ATOM 2430 O O . CYS A 1 299 ? 10.886 -2.046 -23.282 1.00 65.44 299 CYS A O 1
ATOM 2432 N N . THR A 1 300 ? 10.560 0.144 -22.864 1.00 82.12 300 THR A N 1
ATOM 2433 C CA . THR A 1 300 ? 11.803 0.606 -23.480 1.00 82.12 300 THR A CA 1
ATOM 2434 C C . THR A 1 300 ? 12.604 1.469 -22.516 1.00 82.12 300 THR A C 1
ATOM 2436 O O . THR A 1 300 ? 12.044 2.324 -21.829 1.00 82.12 300 THR A O 1
ATOM 2439 N N . LEU A 1 301 ? 13.916 1.276 -22.490 1.00 82.56 301 LEU A N 1
ATOM 2440 C CA . LEU A 1 301 ? 14.867 2.094 -21.749 1.00 82.56 301 LEU A CA 1
ATOM 2441 C C . LEU A 1 301 ? 15.636 2.962 -22.733 1.00 82.56 301 LEU A C 1
ATOM 2443 O O . LEU A 1 301 ? 16.138 2.452 -23.729 1.00 82.56 301 LEU A O 1
ATOM 2447 N N . ASP A 1 302 ? 15.790 4.237 -22.424 1.00 87.44 302 ASP A N 1
ATOM 2448 C CA . ASP A 1 302 ? 16.706 5.098 -23.160 1.00 87.44 302 ASP A CA 1
ATOM 2449 C C . ASP A 1 302 ? 18.018 5.166 -22.384 1.00 87.44 302 ASP A C 1
ATOM 2451 O O . ASP A 1 302 ? 18.018 5.560 -21.213 1.00 87.44 302 ASP A O 1
ATOM 2455 N N . SER A 1 303 ? 19.136 4.784 -23.002 1.00 88.75 303 SER A N 1
ATOM 2456 C CA . SER A 1 303 ? 20.451 5.058 -22.424 1.00 88.75 303 SER A CA 1
ATOM 2457 C C . SER A 1 303 ? 20.918 6.471 -22.759 1.00 88.75 303 SER A C 1
ATOM 2459 O O . SER A 1 303 ? 20.354 7.152 -23.617 1.00 88.75 303 SER A O 1
ATOM 2461 N N . ASN A 1 304 ? 21.940 6.940 -22.053 1.00 86.25 304 ASN A N 1
ATOM 2462 C CA . ASN A 1 304 ? 22.569 8.224 -22.329 1.00 86.25 304 ASN A CA 1
ATOM 2463 C C . ASN A 1 304 ? 24.094 8.113 -22.268 1.00 86.25 304 ASN A C 1
ATOM 2465 O O . ASN A 1 304 ? 24.643 7.186 -21.668 1.00 86.25 304 ASN A O 1
ATOM 2469 N N . ILE A 1 305 ? 24.765 9.099 -22.858 1.00 87.44 305 ILE A N 1
ATOM 2470 C CA . ILE A 1 305 ? 26.201 9.307 -22.696 1.00 87.44 305 ILE A CA 1
ATOM 2471 C C . ILE A 1 305 ? 26.478 9.585 -21.216 1.00 87.44 305 ILE A C 1
ATOM 2473 O O . ILE A 1 305 ? 25.791 10.386 -20.578 1.00 87.44 305 ILE A O 1
ATOM 2477 N N . TYR A 1 306 ? 27.485 8.908 -20.671 1.00 85.44 306 TYR A N 1
ATOM 2478 C CA . TYR A 1 306 ? 27.875 9.025 -19.272 1.00 85.44 306 TYR A CA 1
ATOM 2479 C C . TYR A 1 306 ? 29.379 9.254 -19.151 1.00 85.44 306 TYR A C 1
ATOM 2481 O O . TYR A 1 306 ? 30.186 8.574 -19.793 1.00 85.44 306 TYR A O 1
ATOM 2489 N N . MET A 1 307 ? 29.749 10.216 -18.307 1.00 84.50 307 MET A N 1
ATOM 2490 C CA . MET A 1 307 ? 31.142 10.523 -18.002 1.00 84.50 307 MET A CA 1
ATOM 2491 C C . MET A 1 307 ? 31.615 9.604 -16.880 1.00 84.50 307 MET A C 1
ATOM 2493 O O . MET A 1 307 ? 31.358 9.842 -15.702 1.00 84.50 307 MET A O 1
ATOM 2497 N N . PHE A 1 308 ? 32.267 8.512 -17.267 1.00 83.56 308 PHE A N 1
ATOM 2498 C CA . PHE A 1 308 ? 32.812 7.539 -16.329 1.00 83.56 308 PHE A CA 1
ATOM 2499 C C . PHE A 1 308 ? 34.089 8.048 -15.652 1.00 83.56 308 PHE A C 1
ATOM 2501 O O . PHE A 1 308 ? 34.827 8.859 -16.206 1.00 83.56 308 PHE A O 1
ATOM 2508 N N . ASP A 1 309 ? 34.375 7.525 -14.460 1.00 79.81 309 ASP A N 1
ATOM 2509 C CA . ASP A 1 309 ? 35.649 7.763 -13.786 1.00 79.81 309 ASP A CA 1
ATOM 2510 C C . ASP A 1 309 ? 36.824 7.056 -14.485 1.00 79.81 309 ASP A C 1
ATOM 2512 O O . ASP A 1 309 ? 36.642 6.071 -15.206 1.00 79.81 309 ASP A O 1
ATOM 2516 N N . ASN A 1 310 ? 38.052 7.516 -14.214 1.00 69.94 310 ASN A N 1
ATOM 2517 C CA . ASN A 1 310 ? 39.301 7.003 -14.805 1.00 69.94 310 ASN A CA 1
ATOM 2518 C C . ASN A 1 310 ? 39.693 5.576 -14.345 1.00 69.94 310 ASN A C 1
ATOM 2520 O O . ASN A 1 310 ? 40.866 5.204 -14.385 1.00 69.94 310 ASN A O 1
ATOM 2524 N N . ARG A 1 311 ? 38.747 4.756 -13.870 1.00 75.19 311 ARG A N 1
ATOM 2525 C CA . ARG A 1 311 ? 39.007 3.347 -13.534 1.00 75.19 311 ARG A CA 1
ATOM 2526 C C . ARG A 1 311 ? 39.292 2.526 -14.795 1.00 75.19 311 ARG A C 1
ATOM 2528 O O . ARG A 1 311 ? 38.774 2.820 -15.868 1.00 75.19 311 ARG A O 1
ATOM 2535 N N . GLN A 1 312 ? 40.044 1.434 -14.636 1.00 79.75 312 GLN A N 1
ATOM 2536 C CA . GLN A 1 312 ? 40.374 0.465 -15.694 1.00 79.75 312 GLN A CA 1
ATOM 2537 C C . GLN A 1 312 ? 39.172 -0.419 -16.098 1.00 79.75 312 GLN A C 1
ATOM 2539 O O . GLN A 1 312 ? 39.220 -1.641 -15.987 1.00 79.75 312 GLN A O 1
ATOM 2544 N N . VAL A 1 313 ? 38.063 0.177 -16.536 1.00 89.31 313 VAL A N 1
ATOM 2545 C CA . VAL A 1 313 ? 36.973 -0.550 -17.202 1.00 89.31 313 VAL A CA 1
ATOM 2546 C C . VAL A 1 313 ? 36.801 0.060 -18.592 1.00 89.31 313 VAL A C 1
ATOM 2548 O O . VAL A 1 313 ? 36.526 1.259 -18.678 1.00 89.31 313 VAL A O 1
ATOM 2551 N N . PRO A 1 314 ? 36.962 -0.721 -19.673 1.00 92.00 314 PRO A N 1
ATOM 2552 C CA . PRO A 1 314 ? 36.941 -0.17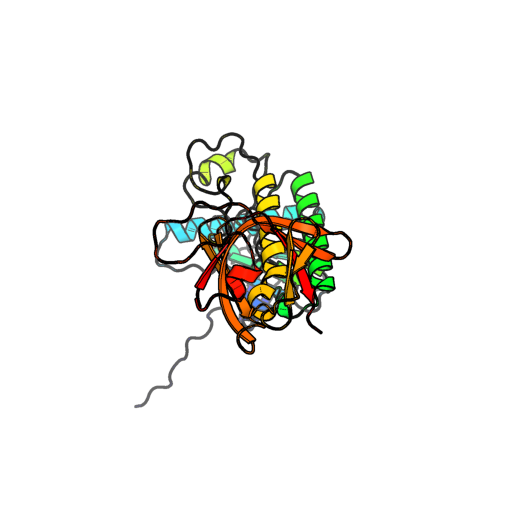4 -21.020 1.00 92.00 314 PRO A CA 1
ATOM 2553 C C . PRO A 1 314 ? 35.549 0.320 -21.400 1.00 92.00 314 PRO A C 1
ATOM 2555 O O . PRO A 1 314 ? 34.534 -0.304 -21.072 1.00 92.00 314 PRO A O 1
ATOM 2558 N N . VAL A 1 315 ? 35.529 1.454 -22.096 1.00 93.06 315 VAL A N 1
ATOM 2559 C CA . VAL A 1 315 ? 34.321 2.130 -22.566 1.00 93.06 315 VAL A CA 1
ATOM 2560 C C . VAL A 1 315 ? 34.168 1.867 -24.056 1.00 93.06 315 VAL A C 1
ATOM 2562 O O . VAL A 1 315 ? 35.104 2.067 -24.824 1.00 93.06 315 VAL A O 1
ATOM 2565 N N . TYR A 1 316 ? 32.976 1.441 -24.451 1.00 92.25 316 TYR A N 1
ATOM 2566 C CA . TYR A 1 316 ? 32.603 1.186 -25.834 1.00 92.25 316 TYR A CA 1
ATOM 2567 C C . TYR A 1 316 ? 31.431 2.086 -26.227 1.00 92.25 316 TYR A C 1
ATOM 2569 O O . TYR A 1 316 ? 30.583 2.436 -25.399 1.00 92.25 316 TYR A O 1
ATOM 2577 N N . THR A 1 317 ? 31.369 2.433 -27.507 1.00 88.94 317 THR A N 1
ATOM 2578 C CA . THR A 1 317 ? 30.233 3.138 -28.117 1.00 88.94 317 THR A CA 1
ATOM 2579 C C . THR A 1 317 ? 29.334 2.198 -28.911 1.00 88.94 317 THR A C 1
ATOM 2581 O O . THR A 1 317 ? 28.233 2.589 -29.257 1.00 88.94 317 THR A O 1
ATOM 2584 N N . GLN A 1 318 ? 29.769 0.960 -29.167 1.00 89.62 318 GLN A N 1
ATOM 2585 C CA . GLN A 1 318 ? 28.990 -0.063 -29.859 1.00 89.62 318 GLN A CA 1
ATOM 2586 C C . GLN A 1 318 ? 28.840 -1.317 -28.992 1.00 89.62 318 GLN A C 1
ATOM 2588 O O . GLN A 1 318 ? 29.822 -1.907 -28.533 1.00 89.62 318 GLN A O 1
ATOM 2593 N N . ILE A 1 319 ? 27.599 -1.773 -28.810 1.00 90.75 319 ILE A N 1
ATOM 2594 C CA . ILE A 1 319 ? 27.267 -2.945 -27.992 1.00 90.75 319 ILE A CA 1
ATOM 2595 C C . ILE A 1 319 ? 27.950 -4.218 -28.508 1.00 90.75 319 ILE A C 1
ATOM 2597 O O . ILE A 1 319 ? 28.388 -5.042 -27.710 1.00 90.75 319 ILE A O 1
ATOM 2601 N N . ILE A 1 320 ? 28.092 -4.378 -29.826 1.00 91.31 320 ILE A N 1
ATOM 2602 C CA . ILE A 1 320 ? 28.702 -5.577 -30.420 1.00 91.31 320 ILE A CA 1
ATOM 2603 C C . ILE A 1 320 ? 30.195 -5.657 -30.110 1.00 91.31 320 ILE A C 1
ATOM 2605 O O . ILE A 1 320 ? 30.664 -6.713 -29.690 1.00 91.31 320 ILE A O 1
ATOM 2609 N N . GLU A 1 321 ? 30.922 -4.546 -30.223 1.00 92.31 321 GLU A N 1
ATOM 2610 C CA . GLU A 1 321 ? 32.341 -4.481 -29.853 1.00 92.31 321 GLU A CA 1
ATOM 2611 C C . GLU A 1 321 ? 32.525 -4.789 -28.360 1.00 92.31 321 GLU A C 1
ATOM 2613 O O . GLU A 1 321 ? 33.364 -5.608 -27.971 1.00 92.31 321 GLU A O 1
ATOM 2618 N N . ALA A 1 322 ? 31.659 -4.215 -27.519 1.00 92.38 322 ALA A N 1
ATOM 2619 C CA . ALA A 1 322 ? 31.647 -4.471 -26.084 1.00 92.38 322 ALA A CA 1
ATOM 2620 C C . ALA A 1 322 ? 31.395 -5.957 -25.764 1.00 92.38 322 ALA A C 1
ATOM 2622 O O . ALA A 1 322 ? 32.032 -6.533 -24.876 1.00 92.38 322 ALA A O 1
ATOM 2623 N N . LEU A 1 323 ? 30.485 -6.608 -26.492 1.00 92.12 323 LEU A N 1
ATOM 2624 C CA . LEU A 1 323 ? 30.162 -8.023 -26.324 1.00 92.12 323 LEU A CA 1
ATOM 2625 C C . LEU A 1 323 ? 31.276 -8.955 -26.818 1.00 92.12 323 LEU A C 1
ATOM 2627 O O . LEU A 1 323 ? 31.580 -9.939 -26.138 1.00 92.12 323 LEU A O 1
ATOM 2631 N N . GLN A 1 324 ? 31.903 -8.639 -27.950 1.00 93.44 324 GLN A N 1
ATOM 2632 C CA . GLN A 1 324 ? 32.988 -9.426 -28.546 1.00 93.44 324 GLN A CA 1
ATOM 2633 C C . GLN A 1 324 ? 34.321 -9.278 -27.804 1.00 93.44 324 GLN A C 1
ATOM 2635 O O . GLN A 1 324 ? 35.155 -10.180 -27.879 1.00 93.44 324 GLN A O 1
ATOM 2640 N N . SER A 1 325 ? 34.505 -8.201 -27.035 1.00 93.94 325 SER A N 1
ATOM 2641 C CA . SER A 1 325 ? 35.686 -8.016 -26.183 1.00 93.94 325 SER A CA 1
ATOM 2642 C C . SER A 1 325 ? 35.950 -9.212 -25.256 1.00 93.94 325 SER A C 1
ATOM 2644 O O . SER A 1 325 ? 35.019 -9.877 -24.787 1.00 93.94 325 SER A O 1
ATOM 2646 N N . SER A 1 326 ? 37.219 -9.453 -24.922 1.00 91.06 326 SER A N 1
ATOM 2647 C CA . SER A 1 326 ? 37.623 -10.442 -23.909 1.00 91.06 326 SER A CA 1
ATOM 2648 C C . SER A 1 326 ? 37.213 -10.043 -22.486 1.00 91.06 326 SER A C 1
ATOM 2650 O O . SER A 1 326 ? 37.163 -10.878 -21.583 1.00 91.06 326 SER A O 1
ATOM 2652 N N . GLU A 1 327 ? 36.889 -8.770 -22.280 1.00 93.00 327 GLU A N 1
ATOM 2653 C CA . GLU A 1 327 ? 36.664 -8.173 -20.971 1.00 93.00 327 GLU A CA 1
ATOM 2654 C C . GLU A 1 327 ? 35.351 -8.629 -20.348 1.00 93.00 327 GLU A C 1
ATOM 2656 O O . GLU A 1 327 ? 34.286 -8.590 -20.962 1.00 93.00 327 GLU A O 1
ATOM 2661 N N . LYS A 1 328 ? 35.383 -9.065 -19.089 1.00 91.81 328 LYS A N 1
ATOM 2662 C CA . LYS A 1 328 ? 34.160 -9.521 -18.407 1.00 91.81 328 LYS A CA 1
ATOM 2663 C C . LYS A 1 328 ? 33.226 -8.362 -18.062 1.00 91.81 328 LYS A C 1
ATOM 2665 O O . LYS A 1 328 ? 32.008 -8.555 -18.008 1.00 91.81 328 LYS A O 1
ATOM 2670 N N . ARG A 1 329 ? 33.800 -7.193 -17.778 1.00 94.69 329 ARG A N 1
ATOM 2671 C CA . ARG A 1 329 ? 33.098 -5.969 -17.400 1.00 94.69 329 ARG A CA 1
ATOM 2672 C C . ARG A 1 329 ? 33.466 -4.867 -18.382 1.00 94.69 329 ARG A C 1
ATOM 2674 O O . ARG A 1 329 ? 34.643 -4.645 -18.625 1.00 94.69 329 ARG A O 1
ATOM 2681 N N . VAL A 1 330 ? 32.455 -4.193 -18.905 1.00 95.31 330 VAL A N 1
ATOM 2682 C CA . VAL A 1 330 ? 32.589 -3.129 -19.902 1.00 95.31 330 VAL A CA 1
ATOM 2683 C C . VAL A 1 330 ? 31.642 -1.982 -19.564 1.00 95.31 330 VAL A C 1
ATOM 2685 O O . VAL A 1 330 ? 30.688 -2.161 -18.804 1.00 95.31 330 VAL A O 1
ATOM 2688 N N . ARG A 1 331 ? 31.896 -0.806 -20.129 1.00 94.62 331 ARG A N 1
ATOM 2689 C CA . ARG A 1 331 ? 31.049 0.386 -20.023 1.00 94.62 331 ARG A CA 1
ATOM 2690 C C . ARG A 1 331 ? 30.503 0.752 -21.397 1.00 94.62 331 ARG A C 1
ATOM 2692 O O . ARG A 1 331 ? 31.225 0.635 -22.383 1.00 94.62 331 ARG A O 1
ATOM 2699 N N . LEU A 1 332 ? 29.257 1.209 -21.458 1.00 92.50 332 LEU A N 1
ATOM 2700 C CA . LEU A 1 332 ? 28.675 1.797 -22.665 1.00 92.50 332 LEU A CA 1
ATOM 2701 C C . LEU A 1 332 ? 28.414 3.281 -22.435 1.00 92.50 332 LEU A C 1
ATOM 2703 O O . LEU A 1 332 ? 27.747 3.648 -21.469 1.00 92.50 332 LEU A O 1
ATOM 2707 N N . SER A 1 333 ? 28.930 4.116 -23.336 1.00 89.62 333 SER A N 1
ATOM 2708 C CA . SER A 1 333 ? 28.698 5.565 -23.327 1.00 89.62 333 SER A CA 1
ATOM 2709 C C . SER A 1 333 ? 28.158 6.023 -24.679 1.00 89.62 333 SER A C 1
ATOM 2711 O O . SER A 1 333 ? 28.862 6.611 -25.493 1.00 89.62 333 SER A O 1
ATOM 2713 N N . THR A 1 334 ? 26.902 5.677 -24.946 1.00 86.56 334 THR A N 1
ATOM 2714 C CA . THR A 1 334 ? 26.166 6.088 -26.148 1.00 86.56 334 THR A CA 1
ATOM 2715 C C . THR A 1 334 ? 24.658 6.026 -25.875 1.00 86.56 334 THR A C 1
ATOM 2717 O O . THR A 1 334 ? 24.219 5.557 -24.816 1.00 86.56 334 THR A O 1
ATOM 2720 N N . VAL A 1 335 ? 23.861 6.496 -26.831 1.00 89.06 335 VAL A N 1
ATOM 2721 C CA . VAL A 1 335 ? 22.398 6.491 -26.777 1.00 89.06 335 VAL A CA 1
ATOM 2722 C C . VAL A 1 335 ? 21.857 5.246 -27.481 1.00 89.06 335 VAL A C 1
ATOM 2724 O O . VAL A 1 335 ? 21.916 5.125 -28.700 1.00 89.06 335 VAL A O 1
ATOM 2727 N N . TYR A 1 336 ? 21.279 4.346 -26.695 1.00 89.81 336 TYR A N 1
ATOM 2728 C CA . TYR A 1 336 ? 20.517 3.188 -27.133 1.00 89.81 336 TYR A CA 1
ATOM 2729 C C . TYR A 1 336 ? 19.055 3.369 -26.761 1.00 89.81 336 TYR A C 1
ATOM 2731 O O . TYR A 1 336 ? 18.736 3.809 -25.655 1.00 89.81 336 TYR A O 1
ATOM 2739 N N . LEU A 1 337 ? 18.174 2.910 -27.642 1.00 89.75 337 LEU A N 1
ATOM 2740 C CA . LEU A 1 337 ? 16.839 2.493 -27.247 1.00 89.75 337 LEU A CA 1
ATOM 2741 C C . LEU A 1 337 ? 16.909 0.996 -26.938 1.00 89.75 337 LEU A C 1
ATOM 2743 O O . LEU A 1 337 ? 17.154 0.188 -27.826 1.00 89.75 337 LEU A O 1
ATOM 2747 N N . ILE A 1 338 ? 16.715 0.607 -25.685 1.00 89.31 338 ILE A N 1
ATOM 2748 C CA . ILE A 1 338 ? 16.764 -0.792 -25.262 1.00 89.31 338 ILE A CA 1
ATOM 2749 C C . ILE A 1 338 ? 15.344 -1.289 -25.059 1.00 89.31 338 ILE A C 1
ATOM 2751 O O . ILE A 1 338 ? 14.639 -0.821 -24.167 1.00 89.31 338 ILE A O 1
ATOM 2755 N N . GLN A 1 339 ? 14.923 -2.257 -25.858 1.00 87.50 339 GLN A N 1
ATOM 2756 C CA . GLN A 1 339 ? 13.630 -2.906 -25.693 1.00 87.50 339 GLN A CA 1
ATOM 2757 C C . GLN A 1 339 ? 13.775 -4.100 -24.745 1.00 87.50 339 GLN A C 1
ATOM 2759 O O . GLN A 1 339 ? 14.724 -4.881 -24.849 1.00 87.50 339 GLN A O 1
ATOM 2764 N N . MET A 1 340 ? 12.832 -4.248 -23.817 1.00 79.31 340 MET A N 1
ATOM 2765 C CA . MET A 1 340 ? 12.703 -5.466 -23.020 1.00 79.31 340 MET A CA 1
ATOM 2766 C C . MET A 1 340 ? 11.728 -6.413 -23.712 1.00 79.31 340 MET A C 1
ATOM 2768 O O . MET A 1 340 ? 10.550 -6.083 -23.857 1.00 79.31 340 MET A O 1
ATOM 2772 N N . VAL A 1 341 ? 12.209 -7.589 -24.102 1.00 78.56 341 VAL A N 1
ATOM 2773 C CA . VAL A 1 341 ? 11.402 -8.629 -24.756 1.00 78.56 341 VAL A CA 1
ATOM 2774 C C . VAL A 1 341 ? 11.303 -9.863 -23.866 1.00 78.56 341 VAL A C 1
ATOM 2776 O O . VAL A 1 341 ? 12.240 -10.175 -23.131 1.00 78.56 341 VAL A O 1
ATOM 2779 N N . SER A 1 342 ? 10.174 -10.569 -23.909 1.00 68.19 342 SER A N 1
ATOM 2780 C CA . SER A 1 342 ? 10.052 -11.863 -23.229 1.00 68.19 342 SER A CA 1
ATOM 2781 C C . SER A 1 342 ? 10.963 -12.887 -23.906 1.00 68.19 342 SER A C 1
ATOM 2783 O O . SER A 1 342 ? 11.044 -12.923 -25.132 1.00 68.19 342 SER A O 1
ATOM 2785 N N . LEU A 1 343 ? 11.642 -13.709 -23.113 1.00 65.38 343 LEU A N 1
ATOM 2786 C CA . LEU A 1 343 ? 12.259 -14.946 -23.580 1.00 65.38 343 LEU A CA 1
ATOM 2787 C C . LEU A 1 343 ? 11.236 -16.042 -23.307 1.00 65.38 343 LEU A C 1
ATOM 2789 O O . LEU A 1 343 ? 10.861 -16.227 -22.149 1.00 65.38 343 LEU A O 1
ATOM 2793 N N . GLU A 1 344 ? 10.712 -16.661 -24.360 1.00 54.56 344 GLU A N 1
ATOM 2794 C CA . GLU A 1 344 ? 9.840 -17.837 -24.230 1.00 54.56 344 GLU A CA 1
ATOM 2795 C C . GLU A 1 344 ? 10.580 -19.035 -23.625 1.00 54.56 344 GLU A C 1
ATOM 2797 O O . GLU A 1 344 ? 11.785 -19.214 -23.936 1.00 54.56 344 GLU A O 1
#

Radius of gyration: 25.27 Å; chains: 1; bounding box: 67×56×77 Å

Sequence (344 aa):
MLKMAWNDNDSKIGLAVTGKYGKYYVKENIGNDGNGEVFVVEIIDGRDILPKEKGYAIKFLTVSKKNIKEVEKRKIRFEKEIRQVITLQNSVEGIIPIYDASIYSEDSQKNLWYLIPIAKSYEAKNYSVKQRLEHMLQLGESIMQLHAIGYAHRDIKPKNLLIFKKRLYLSDFGLVWNINDQDEHITEAKDCLGPKTIRPPELQPVGDINDVDYRKSDVYLYAKTLWMILHCNLNSMVGAVGLVFVENGKEYGSFPLRKVRCIQDNLFEIAISNPYYNGRKKIIELAFSNIRLKKDMSCTLDSNIYMFDNRQVPVYTQIIEALQSSEKRVRLSTVYLIQMVSLE